Protein AF-A0A453E558-F1 (afdb_monomer)

Solvent-accessible surface area (backbone atoms only — not comparable to full-atom values): 13451 Å² total; per-residue (Å²): 135,86,85,82,85,86,81,88,76,91,82,91,77,80,89,76,8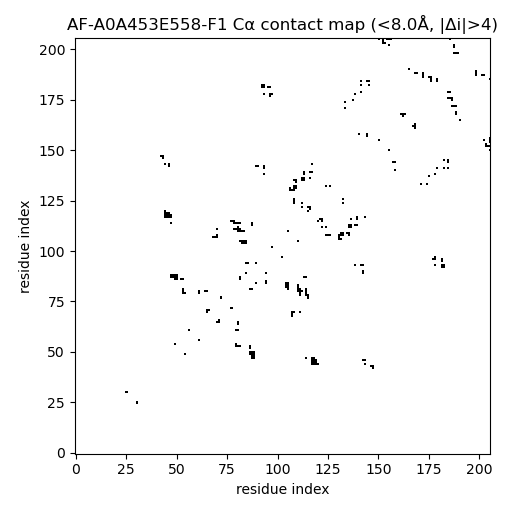7,77,74,85,70,87,88,63,79,76,53,67,68,61,52,51,51,54,58,69,54,62,86,59,86,86,74,93,50,67,68,53,52,84,35,71,80,59,67,68,53,49,72,67,58,49,51,51,49,27,59,77,53,74,52,84,87,87,84,77,94,72,58,74,60,40,76,44,70,79,51,52,53,66,57,67,54,52,52,50,38,47,54,76,70,64,63,87,62,61,41,60,58,29,18,46,34,37,44,37,46,24,48,51,49,92,79,87,87,87,75,66,89,88,50,50,64,68,57,27,53,47,54,44,48,54,55,52,55,73,72,45,82,81,82,56,93,84,52,78,79,91,72,86,87,89,61,99,45,66,68,57,36,50,53,51,45,51,51,47,54,62,56,23,58,71,64,79,61,78,86,82,69,90,68,83,97,58,78,59,67,65,53,54,50,50,58,64,69,94

Radius of gyration: 23.84 Å; Cα contacts (8 Å, |Δi|>4): 175; chains: 1; bounding box: 70×66×44 Å

Mean predicted aligned error: 10.2 Å

Sequence (206 aa):
PSSYRDRRSEGAFGGGTRAFAPSGKPDAAAAAAAAELDGLPRFEKNFYVEVPAVAGMTAEEVEAYRRRREITVEGNDVPKPVRDFRDVGFPEYVLQEITKAGFTEPTPIQSQGWPMALKGRDLIGIAETGSGKTLAYLLPAIVHVNAQPILAPGDGPIVLVLAPTRELAVQIQQETTKFGASSKIKSTCIYGGVPKGPQVRDLQKG

Nearest PDB structures (foldseek):
  6uv0-assembly1_A  TM=9.727E-01  e=1.048E-18  Homo sapiens
  6uv0-assembly2_B  TM=9.615E-01  e=3.036E-18  Homo sapiens
  8ark-assembly3_C  TM=9.457E-01  e=5.198E-16  Saccharomyces cerevisiae
  8dpe-assembly1_A  TM=9.731E-01  e=4.378E-14  Homo sapiens
  7evn-assembly1_E  TM=8.939E-01  e=3.071E-14  Homo sapiens

pLDDT: mean 84.51, std 20.18, range [28.59, 98.38]

Organism: Aegilops tauschii subsp. strangulata (NCBI:txid200361)

Structure (mmCIF, N/CA/C/O backbone):
data_AF-A0A453E558-F1
#
_entry.id   AF-A0A453E558-F1
#
loop_
_atom_site.group_PDB
_atom_site.id
_atom_site.type_symbol
_atom_site.label_atom_id
_atom_site.label_alt_id
_atom_site.label_comp_id
_atom_site.label_asym_id
_atom_site.label_entity_id
_atom_site.label_seq_id
_atom_site.pdbx_PDB_ins_code
_atom_site.Cartn_x
_atom_site.Cartn_y
_atom_site.Cartn_z
_atom_site.occupancy
_atom_site.B_iso_or_equiv
_atom_site.auth_seq_id
_atom_site.auth_comp_id
_atom_site.auth_asym_id
_atom_site.auth_atom_id
_atom_site.pdbx_PDB_model_num
ATOM 1 N N . PRO A 1 1 ? -40.248 47.285 12.859 1.00 37.16 1 PRO A N 1
ATOM 2 C CA . PRO A 1 1 ? -40.359 48.052 11.592 1.00 37.16 1 PRO A CA 1
ATOM 3 C C . PRO A 1 1 ? -39.928 47.155 10.414 1.00 37.16 1 PRO A C 1
ATOM 5 O O . PRO A 1 1 ? -38.742 46.988 10.178 1.00 37.16 1 PRO A O 1
ATOM 8 N N . SER A 1 2 ? -40.826 46.310 9.892 1.00 32.72 2 SER A N 1
ATOM 9 C CA . SER A 1 2 ? -41.771 46.638 8.801 1.00 32.72 2 SER A CA 1
ATOM 10 C C . SER A 1 2 ? -41.012 47.053 7.535 1.00 32.72 2 SER A C 1
ATOM 12 O O . SER A 1 2 ? -40.228 47.984 7.596 1.00 32.72 2 SER A O 1
ATOM 14 N N . SER A 1 3 ? -41.197 46.499 6.343 1.00 33.75 3 SER A N 1
ATOM 15 C CA . SER A 1 3 ? -42.088 45.466 5.805 1.00 33.75 3 SER A CA 1
ATOM 16 C C . SER A 1 3 ? -41.885 45.533 4.291 1.00 33.75 3 SER A C 1
ATOM 18 O O . SER A 1 3 ? -41.931 46.641 3.759 1.00 33.75 3 SER A O 1
ATOM 20 N N . TYR A 1 4 ? -41.806 44.412 3.579 1.00 32.81 4 TYR A N 1
ATOM 21 C CA . TYR A 1 4 ? -42.443 44.369 2.264 1.00 32.81 4 TYR A CA 1
ATOM 22 C C . TYR A 1 4 ? -42.968 42.964 1.975 1.00 32.81 4 TYR A C 1
ATOM 24 O O . TYR A 1 4 ? -42.228 41.995 1.836 1.00 32.81 4 TYR A O 1
ATOM 32 N N . ARG A 1 5 ? -44.298 42.917 1.995 1.00 34.78 5 ARG A N 1
ATOM 33 C CA . ARG A 1 5 ? -45.215 41.853 1.594 1.00 34.78 5 ARG A CA 1
ATOM 34 C C . ARG A 1 5 ? -44.961 41.451 0.129 1.00 34.78 5 ARG A C 1
ATOM 36 O O . ARG A 1 5 ? -44.643 42.301 -0.691 1.00 34.78 5 ARG A O 1
ATOM 43 N N . ASP A 1 6 ? -44.903 40.162 -0.185 1.00 36.06 6 ASP A N 1
ATOM 44 C CA . ASP A 1 6 ? -46.036 39.240 -0.395 1.00 36.06 6 ASP A CA 1
ATOM 45 C C . ASP A 1 6 ? -46.474 39.225 -1.869 1.00 36.06 6 ASP A C 1
ATOM 47 O O . ASP A 1 6 ? -46.982 40.206 -2.413 1.00 36.06 6 ASP A O 1
ATOM 51 N N . ARG A 1 7 ? -46.267 38.078 -2.517 1.00 31.72 7 ARG A N 1
ATOM 52 C CA . ARG A 1 7 ? -47.069 37.658 -3.664 1.00 31.72 7 ARG A CA 1
ATOM 53 C C . ARG A 1 7 ? -47.161 36.135 -3.650 1.00 31.72 7 ARG A C 1
ATOM 55 O O . ARG A 1 7 ? -46.341 35.433 -4.233 1.00 31.72 7 ARG A O 1
ATOM 62 N N . ARG A 1 8 ? -48.167 35.635 -2.932 1.00 30.30 8 ARG A N 1
ATOM 63 C CA . ARG A 1 8 ? -48.725 34.298 -3.141 1.00 30.30 8 ARG A CA 1
ATOM 64 C C . ARG A 1 8 ? -49.326 34.223 -4.546 1.00 30.30 8 ARG A C 1
ATOM 66 O O . ARG A 1 8 ? -50.113 35.088 -4.922 1.00 30.30 8 ARG A O 1
ATOM 73 N N . SER A 1 9 ? -49.027 33.150 -5.267 1.00 31.38 9 SER A N 1
ATOM 74 C CA . SER A 1 9 ? -49.972 32.546 -6.204 1.00 31.38 9 SER A CA 1
ATOM 75 C C . SER A 1 9 ? -50.104 31.078 -5.833 1.00 31.38 9 SER A C 1
ATOM 77 O O . SER A 1 9 ? -49.118 30.340 -5.817 1.00 31.38 9 SER A O 1
ATOM 79 N N . GLU A 1 10 ? -51.323 30.697 -5.480 1.00 32.19 10 GLU A N 1
ATOM 80 C CA . GLU A 1 10 ? -51.745 29.327 -5.244 1.00 32.19 10 GLU A CA 1
ATOM 81 C C . GLU A 1 10 ? -51.571 28.478 -6.509 1.00 32.19 10 GLU A C 1
ATOM 83 O O . GLU A 1 10 ? -51.830 28.926 -7.624 1.00 32.19 10 GLU A O 1
ATOM 88 N N . GLY A 1 11 ? -51.154 27.232 -6.310 1.00 29.23 11 GLY A N 1
ATOM 89 C CA . GLY A 1 11 ? -51.057 26.210 -7.341 1.00 29.23 11 GLY A CA 1
ATOM 90 C C . GLY A 1 11 ? -50.967 24.846 -6.673 1.00 29.23 11 GLY A C 1
ATOM 91 O O . GLY A 1 11 ? -49.883 24.302 -6.497 1.00 29.23 11 GLY A O 1
ATOM 92 N N . ALA A 1 12 ? -52.110 24.330 -6.230 1.00 33.28 12 ALA A N 1
ATOM 93 C CA . ALA A 1 12 ? -52.254 22.961 -5.761 1.00 33.28 12 ALA A CA 1
ATOM 94 C C . ALA A 1 12 ? -52.326 22.013 -6.964 1.00 33.28 12 ALA A C 1
ATOM 96 O O . ALA A 1 12 ? -53.268 22.137 -7.726 1.00 33.28 12 ALA A O 1
ATOM 97 N N . PHE A 1 13 ? -51.379 21.083 -7.111 1.00 29.66 13 PHE A N 1
ATOM 98 C CA . PHE A 1 13 ? -51.477 19.792 -7.824 1.00 29.66 13 PHE A CA 1
ATOM 99 C C . PHE A 1 13 ? -50.226 19.001 -7.391 1.00 29.66 13 PHE A C 1
ATOM 101 O O . PHE A 1 13 ? -49.117 19.506 -7.495 1.00 29.66 13 PHE A O 1
ATOM 108 N N . GLY A 1 14 ? -50.317 17.857 -6.719 1.00 28.59 14 GLY A N 1
ATOM 109 C CA . GLY A 1 14 ? -50.703 16.575 -7.303 1.00 28.59 14 GLY A CA 1
ATOM 110 C C . GLY A 1 14 ? -49.510 15.621 -7.131 1.00 28.59 14 GLY A C 1
ATOM 111 O O . GLY A 1 14 ? -48.388 15.967 -7.486 1.00 28.59 14 GLY A O 1
ATOM 112 N N . GLY A 1 15 ? -49.734 14.471 -6.492 1.00 33.75 15 GLY A N 1
ATOM 113 C CA . GLY A 1 15 ? -48.692 13.525 -6.091 1.00 33.75 15 GLY A CA 1
ATOM 114 C C . GLY A 1 15 ? -47.847 12.953 -7.235 1.00 33.75 15 GLY A C 1
ATOM 115 O O . GLY A 1 15 ? -48.263 12.896 -8.389 1.00 33.75 15 GLY A O 1
ATOM 116 N N . GLY A 1 16 ? -46.657 12.473 -6.873 1.00 28.86 16 GLY A N 1
ATOM 117 C CA . GLY A 1 16 ? -45.800 11.698 -7.761 1.00 28.86 16 GLY A CA 1
ATOM 118 C C . GLY A 1 16 ? -44.397 11.533 -7.194 1.00 28.86 16 GLY A C 1
ATOM 119 O O . GLY A 1 16 ? -43.503 12.318 -7.497 1.00 28.86 16 GLY A O 1
ATOM 120 N N . THR A 1 17 ? -44.188 10.490 -6.394 1.00 35.84 17 THR A N 1
ATOM 121 C CA . THR A 1 17 ? -42.863 9.923 -6.132 1.00 35.84 17 THR A CA 1
ATOM 122 C C . THR A 1 17 ? -42.254 9.486 -7.466 1.00 35.84 17 THR A C 1
ATOM 124 O O . THR A 1 17 ? -42.538 8.404 -7.975 1.00 35.84 17 THR A O 1
ATOM 127 N N . ARG A 1 18 ? -41.416 10.331 -8.077 1.00 31.44 18 ARG A N 1
ATOM 128 C CA . ARG A 1 18 ? -40.560 9.894 -9.185 1.00 31.44 18 ARG A CA 1
ATOM 129 C C . ARG A 1 18 ? -39.440 9.041 -8.606 1.00 31.44 18 ARG A C 1
ATOM 131 O O . ARG A 1 18 ? -38.411 9.551 -8.177 1.00 31.44 18 ARG A O 1
ATOM 138 N N . ALA A 1 19 ? -39.670 7.733 -8.605 1.00 36.97 19 ALA A N 1
ATOM 139 C CA . ALA A 1 19 ? -38.594 6.762 -8.606 1.00 36.97 19 ALA A CA 1
ATOM 140 C C . ALA A 1 19 ? -37.667 7.087 -9.788 1.00 36.97 19 ALA A C 1
ATOM 142 O O . ALA A 1 19 ? -38.098 7.090 -10.943 1.00 36.97 19 ALA A O 1
ATOM 143 N N . PHE A 1 20 ? -36.408 7.403 -9.494 1.00 33.34 20 PHE A N 1
ATOM 144 C CA . PHE A 1 20 ? -35.352 7.439 -10.496 1.00 33.34 20 PHE A CA 1
ATOM 145 C C . PHE A 1 20 ? -35.122 5.999 -10.968 1.00 33.34 20 PHE A C 1
ATOM 147 O O . PHE A 1 20 ? -34.400 5.232 -10.338 1.00 33.34 20 PHE A O 1
ATOM 154 N N . ALA A 1 21 ? -35.787 5.608 -12.053 1.00 37.97 21 ALA A N 1
ATOM 155 C CA . ALA A 1 21 ? -35.401 4.423 -12.801 1.00 37.97 21 ALA A CA 1
ATOM 156 C C . ALA A 1 21 ? -34.109 4.754 -13.570 1.00 37.97 21 ALA A C 1
ATOM 158 O O . ALA A 1 21 ? -34.053 5.808 -14.211 1.00 37.97 21 ALA A O 1
ATOM 159 N N . PRO A 1 22 ? -33.075 3.896 -13.551 1.00 42.41 22 PRO A N 1
ATOM 160 C CA . PRO A 1 22 ? -31.903 4.089 -14.387 1.00 42.41 22 PRO A CA 1
ATOM 161 C C . PRO A 1 22 ? -32.296 3.752 -15.830 1.00 42.41 22 PRO A C 1
ATOM 163 O O . PRO A 1 22 ? -32.194 2.617 -16.281 1.00 42.41 22 PRO A O 1
ATOM 166 N N . SER A 1 23 ? -32.806 4.738 -16.565 1.00 43.38 23 SER A N 1
ATOM 167 C CA . SER A 1 23 ? -33.044 4.630 -18.003 1.00 43.38 23 SER A CA 1
ATOM 168 C C . SER A 1 23 ? -31.770 5.015 -18.752 1.00 43.38 23 SER A C 1
ATOM 170 O O . SER A 1 23 ? -31.653 6.113 -19.294 1.00 43.38 23 SER A O 1
ATOM 172 N N . GLY A 1 24 ? -30.800 4.109 -18.758 1.00 49.81 24 GLY A N 1
ATOM 173 C CA . GLY A 1 24 ? -29.636 4.171 -19.632 1.00 49.81 24 GLY A CA 1
ATOM 174 C C . GLY A 1 24 ? -29.418 2.788 -20.217 1.00 49.81 24 GLY A C 1
ATOM 175 O O . GLY A 1 24 ? -29.196 1.838 -19.470 1.00 49.81 24 GLY A O 1
ATOM 176 N N . LYS A 1 25 ? -29.513 2.650 -21.545 1.00 51.75 25 LYS A N 1
ATOM 177 C CA . LYS A 1 25 ? -28.974 1.462 -22.220 1.00 51.75 25 LYS A CA 1
ATOM 178 C C . LYS A 1 25 ? -27.498 1.337 -21.809 1.00 51.75 25 LYS A C 1
ATOM 180 O O . LYS A 1 25 ? -26.855 2.384 -21.703 1.00 51.75 25 LYS A O 1
ATOM 185 N N . PRO A 1 26 ? -26.969 0.124 -21.564 1.00 54.09 26 PRO A N 1
ATOM 186 C CA . PRO A 1 26 ? -25.546 -0.030 -21.296 1.00 54.09 26 PRO A CA 1
ATOM 187 C C . PRO A 1 26 ? -24.777 0.659 -22.423 1.00 54.09 26 PRO A C 1
ATOM 189 O O . PRO A 1 26 ? -25.104 0.472 -23.598 1.00 54.09 26 PRO A O 1
ATOM 192 N N . ASP A 1 27 ? -23.834 1.520 -22.044 1.00 69.31 27 ASP A N 1
ATOM 193 C CA . ASP A 1 27 ? -22.943 2.194 -22.981 1.00 69.31 27 ASP A CA 1
ATOM 194 C C . ASP A 1 27 ? -22.366 1.132 -23.926 1.00 69.31 27 ASP A C 1
ATOM 196 O O . ASP A 1 27 ? -21.843 0.113 -23.471 1.00 69.31 27 ASP A O 1
ATOM 200 N N . ALA A 1 28 ? -22.520 1.323 -25.238 1.00 66.25 28 ALA A N 1
ATOM 201 C CA . ALA A 1 28 ? -22.089 0.347 -26.233 1.00 66.25 28 ALA A CA 1
ATOM 202 C C . ALA A 1 28 ? -20.589 0.030 -26.101 1.00 66.25 28 ALA A C 1
ATOM 204 O O . ALA A 1 28 ? -20.183 -1.096 -26.377 1.00 66.25 28 ALA A O 1
ATOM 205 N N . ALA A 1 29 ? -19.788 0.984 -25.609 1.00 61.69 29 ALA A N 1
ATOM 206 C CA . ALA A 1 29 ? -18.382 0.769 -25.287 1.00 61.69 29 ALA A CA 1
ATOM 207 C C . ALA A 1 29 ? -18.194 -0.150 -24.067 1.00 61.69 29 ALA A C 1
ATOM 209 O O . ALA A 1 29 ? -17.366 -1.056 -24.105 1.00 61.69 29 ALA A O 1
ATOM 210 N N . ALA A 1 30 ? -18.996 0.025 -23.012 1.00 61.56 30 ALA A N 1
ATOM 211 C CA . ALA A 1 30 ? -18.968 -0.847 -21.837 1.00 61.56 30 ALA A CA 1
ATOM 212 C C . ALA A 1 30 ? -19.475 -2.260 -22.161 1.00 61.56 30 ALA A C 1
ATOM 214 O O . ALA A 1 30 ? -18.935 -3.238 -21.654 1.00 61.56 30 ALA A O 1
ATOM 215 N N . ALA A 1 31 ? -20.479 -2.380 -23.034 1.00 62.44 31 ALA A N 1
ATOM 216 C CA . ALA A 1 31 ? -20.989 -3.665 -23.502 1.00 62.44 31 ALA A CA 1
ATOM 217 C C . ALA A 1 31 ? -19.978 -4.400 -24.402 1.00 62.44 31 ALA A C 1
ATOM 219 O O . ALA A 1 31 ? -19.807 -5.608 -24.261 1.00 62.44 31 ALA A O 1
ATOM 220 N N . ALA A 1 32 ? -19.280 -3.681 -25.287 1.00 64.75 32 ALA A N 1
ATOM 221 C CA . ALA A 1 32 ? -18.215 -4.244 -26.115 1.00 64.75 32 ALA A CA 1
ATOM 222 C C . ALA A 1 32 ? -17.007 -4.682 -25.272 1.00 64.75 32 ALA A C 1
ATOM 224 O O . ALA A 1 32 ? -16.521 -5.795 -25.447 1.00 64.75 32 ALA A O 1
ATOM 225 N N . ALA A 1 33 ? -16.588 -3.864 -24.300 1.00 63.75 33 ALA A N 1
ATOM 226 C CA . ALA A 1 33 ? -15.543 -4.237 -23.351 1.00 63.75 33 ALA A CA 1
ATOM 227 C C . ALA A 1 33 ? -15.958 -5.452 -22.507 1.00 63.75 33 ALA A C 1
ATOM 229 O O . ALA A 1 33 ? -15.177 -6.379 -22.337 1.00 63.75 33 ALA A O 1
ATOM 230 N N . ALA A 1 34 ? -17.203 -5.505 -22.024 1.00 62.88 34 ALA A N 1
ATOM 231 C CA . ALA A 1 34 ? -17.706 -6.652 -21.269 1.00 62.88 34 ALA A CA 1
ATOM 232 C C . ALA A 1 34 ? -17.715 -7.952 -22.094 1.00 62.88 34 ALA A C 1
ATOM 234 O O . ALA A 1 34 ? -17.452 -9.013 -21.537 1.00 62.88 34 ALA A O 1
ATOM 235 N N . ALA A 1 35 ? -17.976 -7.870 -23.402 1.00 65.00 35 ALA A N 1
ATOM 236 C CA . ALA A 1 35 ? -17.904 -9.014 -24.309 1.00 65.00 35 ALA A CA 1
ATOM 237 C C . ALA A 1 35 ? -16.457 -9.463 -24.588 1.00 65.00 35 ALA A C 1
ATOM 239 O O . ALA A 1 35 ? -16.212 -10.653 -24.746 1.00 65.00 35 ALA A O 1
ATOM 240 N N . GLU A 1 36 ? -15.496 -8.536 -24.616 1.00 67.31 36 GLU A N 1
ATOM 241 C CA . GLU A 1 36 ? -14.063 -8.834 -24.774 1.00 67.31 36 GLU A CA 1
ATOM 242 C C . GLU A 1 36 ? -13.446 -9.461 -23.509 1.00 67.31 36 GLU A C 1
ATOM 244 O O . GLU A 1 36 ? -12.481 -10.219 -23.584 1.00 67.31 36 GLU A O 1
ATOM 249 N N . LEU A 1 37 ? -14.031 -9.188 -22.339 1.00 67.69 37 LEU A N 1
ATOM 250 C CA . LEU A 1 37 ? -13.634 -9.795 -21.065 1.00 67.69 37 LEU A CA 1
ATOM 251 C C . LEU A 1 37 ? -14.185 -11.222 -20.880 1.00 67.69 37 LEU A C 1
ATOM 253 O O . LEU A 1 37 ? -13.753 -11.926 -19.959 1.00 67.69 37 LEU A O 1
ATOM 257 N N . ASP A 1 38 ? -15.128 -11.656 -21.723 1.00 70.25 38 ASP A N 1
ATOM 258 C CA . ASP A 1 38 ? -15.707 -12.996 -21.656 1.00 70.25 38 ASP A CA 1
ATOM 259 C C . ASP A 1 38 ? -14.698 -14.028 -22.189 1.00 70.25 38 ASP A C 1
ATOM 261 O O . ASP A 1 38 ? -14.245 -13.965 -23.331 1.00 70.25 38 ASP A O 1
ATOM 265 N N . GLY A 1 39 ? -14.289 -14.965 -21.330 1.00 73.31 39 GLY A N 1
ATOM 266 C CA . GLY A 1 39 ? -13.229 -15.940 -21.623 1.00 73.31 39 GLY A CA 1
ATOM 267 C C . GLY A 1 39 ? -11.851 -15.615 -21.036 1.00 73.31 39 GLY A C 1
ATOM 268 O O . GLY A 1 39 ? -10.942 -16.438 -21.155 1.00 73.31 39 GLY A O 1
ATOM 269 N N . LEU A 1 40 ? -11.683 -14.479 -20.348 1.00 80.88 40 LEU A N 1
ATOM 270 C CA . LEU A 1 40 ? -10.463 -14.223 -19.579 1.00 80.88 40 LEU A CA 1
ATOM 271 C C . LEU A 1 40 ? -10.398 -15.088 -18.306 1.00 80.88 40 LEU A C 1
ATOM 273 O O . LEU A 1 40 ? -11.435 -15.397 -17.706 1.00 80.88 40 LEU A O 1
ATOM 277 N N . PRO A 1 41 ? -9.186 -15.458 -17.846 1.00 80.62 41 PRO A N 1
ATOM 278 C CA . PRO A 1 41 ? -9.016 -16.166 -16.586 1.00 80.62 41 PRO A CA 1
ATOM 279 C C . PRO A 1 41 ? -9.646 -15.394 -15.426 1.00 80.62 41 PRO A C 1
ATOM 281 O O . PRO A 1 41 ? -9.391 -14.204 -15.226 1.00 80.62 41 PRO A O 1
ATOM 284 N N . ARG A 1 42 ? -10.466 -16.086 -14.633 1.00 83.69 42 ARG A N 1
ATOM 285 C CA . ARG A 1 42 ? -10.970 -15.530 -13.376 1.00 83.69 42 ARG A CA 1
ATOM 286 C C . ARG A 1 42 ? -9.837 -15.482 -12.364 1.00 83.69 42 ARG A C 1
ATOM 288 O O . ARG A 1 42 ? -9.043 -16.415 -12.280 1.00 83.69 42 ARG A O 1
ATOM 295 N N . PHE A 1 43 ? -9.821 -14.428 -11.565 1.00 86.31 43 PHE A N 1
ATOM 296 C CA . PHE A 1 43 ? -8.880 -14.276 -10.470 1.00 86.31 43 PHE A CA 1
ATOM 297 C C . PHE A 1 43 ? -9.589 -13.906 -9.175 1.00 86.31 43 PHE A C 1
ATOM 299 O O . PHE A 1 43 ? -10.637 -13.255 -9.193 1.00 86.31 43 PHE A O 1
ATOM 306 N N . GLU A 1 44 ? -9.002 -14.331 -8.057 1.00 88.38 44 GLU A N 1
ATOM 307 C CA . GLU A 1 44 ? -9.475 -13.962 -6.728 1.00 88.38 44 GLU A CA 1
ATOM 308 C C . GLU A 1 44 ? -9.227 -12.469 -6.491 1.00 88.38 44 GLU A C 1
ATOM 310 O O . GLU A 1 44 ? -8.178 -11.928 -6.856 1.00 88.38 44 GLU A O 1
ATOM 315 N N . LYS A 1 45 ? -10.214 -11.799 -5.898 1.00 89.62 45 LYS A N 1
ATOM 316 C CA . LYS A 1 45 ? -10.170 -10.357 -5.627 1.00 89.62 45 LYS A CA 1
ATOM 317 C C . LYS A 1 45 ? -10.402 -10.041 -4.158 1.00 89.62 45 LYS A C 1
ATOM 319 O O . LYS A 1 45 ? -9.908 -9.015 -3.699 1.00 89.62 45 LYS A O 1
ATOM 324 N N . ASN A 1 46 ? -11.146 -10.882 -3.440 1.00 92.44 46 ASN A N 1
ATOM 325 C CA . ASN A 1 46 ? -11.496 -10.635 -2.054 1.00 92.44 46 ASN A CA 1
ATOM 326 C C . ASN A 1 46 ? -10.606 -11.466 -1.130 1.00 92.44 46 ASN A C 1
ATOM 328 O O . ASN A 1 46 ? -10.858 -12.637 -0.863 1.00 92.44 46 ASN A O 1
ATOM 332 N N . PHE A 1 47 ? -9.579 -10.814 -0.604 1.00 90.38 47 PHE A N 1
ATOM 333 C CA . PHE A 1 47 ? -8.653 -11.377 0.376 1.00 90.38 47 PHE A CA 1
ATOM 334 C C . PHE A 1 47 ? -8.957 -10.904 1.795 1.00 90.38 47 PHE A C 1
ATOM 336 O O . PHE A 1 47 ? -8.249 -11.266 2.734 1.00 90.38 47 PHE A O 1
ATOM 343 N N . TYR A 1 48 ? -9.971 -10.054 1.963 1.00 93.25 48 TYR A N 1
ATOM 344 C CA . TYR A 1 48 ? -10.288 -9.480 3.255 1.00 93.25 48 TYR A CA 1
ATOM 345 C C . TYR A 1 48 ? -11.085 -10.462 4.106 1.00 93.25 48 TYR A C 1
ATOM 347 O O . TYR A 1 48 ? -12.204 -10.852 3.767 1.00 93.25 48 TYR A O 1
ATOM 355 N N . VAL A 1 49 ? -10.518 -10.797 5.261 1.00 91.44 49 VAL A N 1
ATOM 356 C CA . VAL A 1 49 ? -11.193 -11.550 6.314 1.00 91.44 49 VAL A CA 1
ATOM 357 C C . VAL A 1 49 ? -11.271 -10.649 7.536 1.00 91.44 49 VAL A C 1
ATOM 359 O O . VAL A 1 49 ? -10.252 -10.306 8.132 1.00 91.44 49 VAL A O 1
ATOM 362 N N . GLU A 1 50 ? -12.487 -10.243 7.897 1.00 92.25 50 GLU A N 1
ATOM 363 C CA . GLU A 1 50 ? -12.707 -9.408 9.075 1.00 92.25 50 GLU A CA 1
ATOM 364 C C . GLU A 1 50 ? -12.372 -10.207 10.343 1.00 92.25 50 GLU A C 1
ATOM 366 O O . GLU A 1 50 ? -12.943 -11.269 10.601 1.00 92.25 50 GLU A O 1
ATOM 371 N N . VAL A 1 51 ? -11.424 -9.707 11.138 1.00 93.69 51 VAL A N 1
ATOM 372 C CA . VAL A 1 51 ? -11.020 -10.367 12.384 1.00 93.69 51 VAL A CA 1
ATOM 373 C C . VAL A 1 51 ? -12.051 -10.125 13.497 1.00 93.69 51 VAL A C 1
ATOM 375 O O . VAL A 1 51 ? -12.727 -9.091 13.489 1.00 93.69 51 VAL A O 1
ATOM 378 N N . PRO A 1 52 ? -12.141 -10.998 14.522 1.00 93.56 52 PRO A N 1
ATOM 379 C CA . PRO A 1 52 ? -13.104 -10.840 15.616 1.00 93.56 52 PRO A CA 1
ATOM 380 C C . PRO A 1 52 ? -13.052 -9.478 16.324 1.00 93.56 52 PRO A C 1
ATOM 382 O O . PRO A 1 52 ? -14.094 -8.948 16.705 1.00 93.56 52 PRO A O 1
ATOM 385 N N . ALA A 1 53 ? -11.861 -8.884 16.459 1.00 92.50 53 ALA A N 1
ATOM 386 C CA . ALA A 1 53 ? -11.678 -7.568 17.075 1.00 92.50 53 ALA A CA 1
ATOM 387 C C . ALA A 1 53 ? -12.393 -6.441 16.307 1.00 92.50 53 ALA A C 1
ATOM 389 O O . ALA A 1 53 ? -12.932 -5.522 16.918 1.00 92.50 53 ALA A O 1
ATOM 390 N N . VAL A 1 54 ? -12.443 -6.535 14.976 1.00 94.75 54 VAL A N 1
ATOM 391 C CA . VAL A 1 54 ? -13.105 -5.563 14.094 1.00 94.75 54 VAL A CA 1
ATOM 392 C C . VAL A 1 54 ? -14.591 -5.906 13.958 1.00 94.75 54 VAL A C 1
ATOM 394 O O . VAL A 1 54 ? -15.456 -5.036 14.099 1.00 94.75 54 VAL A O 1
ATOM 397 N N . ALA A 1 55 ? -14.916 -7.190 13.792 1.00 94.38 55 ALA A N 1
ATOM 398 C CA . ALA A 1 55 ? -16.292 -7.678 13.728 1.00 94.38 55 ALA A CA 1
ATOM 399 C C . ALA A 1 55 ? -17.097 -7.314 14.991 1.00 94.38 55 ALA A C 1
ATOM 401 O O . ALA A 1 55 ? -18.262 -6.929 14.883 1.00 94.38 55 ALA A O 1
ATOM 402 N N . GLY A 1 56 ? -16.462 -7.338 16.167 1.00 94.81 56 GLY A N 1
ATOM 403 C CA . GLY A 1 56 ? -17.071 -6.973 17.449 1.00 94.81 56 GLY A CA 1
ATOM 404 C C . GLY A 1 56 ? -17.340 -5.478 17.652 1.00 94.81 56 GLY A C 1
ATOM 405 O O . GLY A 1 56 ? -1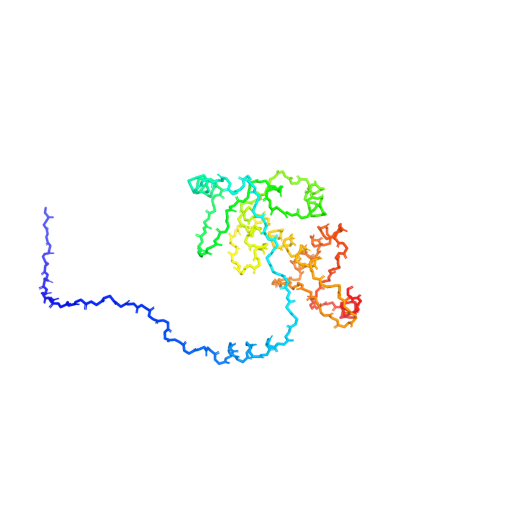8.094 -5.133 18.556 1.00 94.81 56 GLY A O 1
ATOM 406 N N . MET A 1 57 ? -16.775 -4.589 16.825 1.00 96.44 57 MET A N 1
ATOM 407 C CA . MET A 1 57 ? -17.009 -3.146 16.957 1.00 96.44 57 MET A CA 1
ATOM 408 C C . MET A 1 57 ? -18.459 -2.791 16.622 1.00 96.44 57 MET A C 1
ATOM 410 O O . MET A 1 57 ? -18.956 -3.097 15.532 1.00 96.44 57 MET A O 1
ATOM 414 N N . THR A 1 58 ? -19.119 -2.088 17.533 1.00 97.69 58 THR A N 1
ATOM 415 C CA . THR A 1 58 ? -20.446 -1.508 17.314 1.00 97.69 58 THR A CA 1
ATOM 416 C C . THR A 1 58 ? -20.390 -0.378 16.282 1.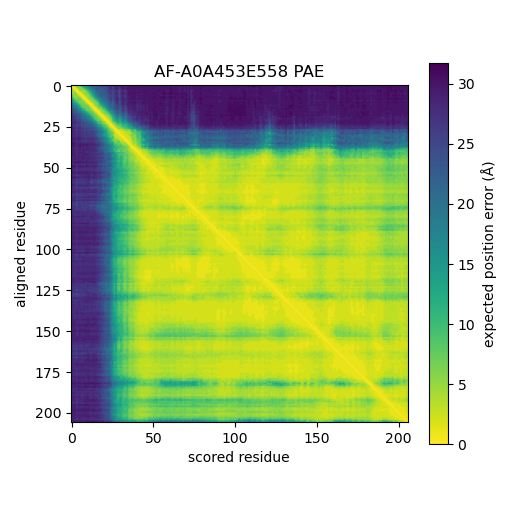00 97.69 58 THR A C 1
ATOM 418 O O . THR A 1 58 ? -19.338 0.216 16.028 1.00 97.69 58 THR A O 1
ATOM 421 N N . ALA A 1 59 ? -21.536 -0.044 15.684 1.00 96.06 59 ALA A N 1
ATOM 422 C CA . ALA A 1 59 ? -21.624 1.079 14.748 1.00 96.06 59 ALA A CA 1
ATOM 423 C C . ALA A 1 59 ? -21.197 2.407 15.404 1.00 96.06 59 ALA A C 1
ATOM 425 O O . ALA A 1 59 ? -20.505 3.212 14.787 1.00 96.06 59 ALA A O 1
ATOM 426 N N . GLU A 1 60 ? -21.543 2.604 16.676 1.00 97.69 60 GLU A N 1
ATOM 427 C CA . GLU A 1 60 ? -21.168 3.791 17.448 1.00 97.69 60 GLU A CA 1
ATOM 428 C C . GLU A 1 60 ? -19.650 3.892 17.642 1.00 97.69 60 GLU A C 1
ATOM 430 O O . GLU A 1 60 ? -19.074 4.959 17.442 1.00 97.69 60 GLU A O 1
ATOM 435 N N . GLU A 1 61 ? -18.976 2.782 17.956 1.00 97.75 61 GLU A N 1
ATOM 436 C CA . GLU A 1 61 ? -17.515 2.741 18.092 1.00 97.75 61 GLU A CA 1
ATOM 437 C C . GLU A 1 61 ? -16.786 2.958 16.763 1.00 97.75 61 GLU A C 1
ATOM 439 O O . GLU A 1 61 ? -15.712 3.569 16.740 1.00 97.75 61 GLU A O 1
ATOM 444 N N . VAL A 1 62 ? -17.345 2.452 15.658 1.00 98.00 62 VAL A N 1
ATOM 445 C CA . VAL A 1 62 ? -16.832 2.694 14.302 1.00 98.00 62 VAL A CA 1
ATOM 446 C C . VAL A 1 62 ? -16.912 4.183 13.975 1.00 98.00 62 VAL A C 1
ATOM 448 O O . VAL A 1 62 ? -15.905 4.782 13.596 1.00 98.00 62 VAL A O 1
ATOM 451 N N . GLU A 1 63 ? -18.077 4.799 14.171 1.00 98.00 63 GLU A N 1
ATOM 452 C CA . GLU A 1 63 ? -18.289 6.218 13.879 1.00 98.00 63 GLU A CA 1
ATOM 453 C C . GLU A 1 63 ? -17.509 7.135 14.829 1.00 98.00 63 GLU A C 1
ATOM 455 O O . GLU A 1 63 ? -16.987 8.172 14.415 1.00 98.00 63 GLU A O 1
ATOM 460 N N . ALA A 1 64 ? -17.357 6.752 16.097 1.00 98.19 64 ALA A N 1
ATOM 461 C CA . ALA A 1 64 ? -16.495 7.458 17.040 1.00 98.19 64 ALA A CA 1
ATOM 462 C C . ALA A 1 64 ? -15.023 7.408 16.603 1.00 98.19 64 ALA A C 1
ATOM 464 O O . ALA A 1 64 ? -14.336 8.432 16.642 1.00 98.19 64 ALA A O 1
ATOM 465 N N . TYR A 1 65 ? -14.542 6.248 16.142 1.00 97.94 65 TYR A N 1
ATOM 466 C CA . TYR A 1 65 ? -13.182 6.107 15.623 1.00 97.94 65 TYR A CA 1
ATOM 467 C C . TYR A 1 65 ? -12.969 6.936 14.353 1.00 97.94 65 TYR A C 1
ATOM 469 O O . TYR A 1 65 ? -12.002 7.696 14.284 1.00 97.94 65 TYR A O 1
ATOM 477 N N . ARG A 1 66 ? -13.888 6.844 13.381 1.00 98.31 66 ARG A N 1
ATOM 478 C CA . ARG A 1 66 ? -13.845 7.630 12.138 1.00 98.31 66 ARG A CA 1
ATOM 479 C C . ARG A 1 66 ? -13.784 9.122 12.430 1.00 98.31 66 ARG A C 1
ATOM 481 O O . ARG A 1 66 ? -12.877 9.794 11.957 1.00 98.31 66 ARG A O 1
ATOM 488 N N . ARG A 1 67 ? -14.660 9.616 13.308 1.00 98.25 67 ARG A N 1
ATOM 489 C CA . ARG A 1 67 ? -14.674 11.020 13.740 1.00 98.25 67 ARG A CA 1
ATOM 490 C C . ARG A 1 67 ? -13.366 11.442 14.402 1.00 98.25 67 ARG A C 1
ATOM 492 O O . ARG A 1 67 ? -12.835 12.492 14.069 1.00 98.25 67 ARG A O 1
ATOM 499 N N . ARG A 1 68 ? -12.830 10.624 15.315 1.00 98.19 68 ARG A N 1
ATOM 500 C CA . ARG A 1 68 ? -11.565 10.907 16.016 1.00 98.19 68 ARG A CA 1
ATOM 501 C C . ARG A 1 68 ? -10.364 10.958 15.066 1.00 98.19 68 ARG A C 1
ATOM 503 O O . ARG A 1 68 ? -9.414 11.678 15.347 1.00 98.19 68 ARG A O 1
ATOM 510 N N . ARG A 1 69 ? -10.375 10.160 13.997 1.00 97.50 69 ARG A N 1
ATOM 511 C CA . ARG A 1 69 ? -9.292 10.071 13.002 1.00 97.50 69 ARG A CA 1
ATOM 512 C C . ARG A 1 69 ? -9.568 10.893 11.741 1.00 97.50 69 ARG A C 1
ATOM 514 O O . ARG A 1 69 ? -8.837 10.730 10.772 1.00 97.50 69 ARG A O 1
ATOM 521 N N . GLU A 1 70 ? -10.605 11.733 11.756 1.00 97.88 70 GLU A N 1
ATOM 522 C CA . GLU A 1 70 ? -11.006 12.595 10.634 1.00 97.88 70 GLU A CA 1
ATOM 523 C C . GLU A 1 70 ? -11.275 11.821 9.329 1.00 97.88 70 GLU A C 1
ATOM 525 O O . GLU A 1 70 ? -10.989 12.274 8.225 1.00 97.88 70 GLU A O 1
ATOM 530 N N . ILE A 1 71 ? -11.844 10.622 9.458 1.00 98.38 71 ILE A N 1
ATOM 531 C CA . ILE A 1 71 ? -12.215 9.760 8.338 1.00 98.38 71 ILE A CA 1
ATOM 532 C C . ILE A 1 71 ? -13.676 10.020 7.981 1.00 98.38 71 ILE A C 1
ATOM 534 O O . ILE A 1 71 ? -14.569 9.860 8.815 1.00 98.38 71 ILE A O 1
ATOM 538 N N . THR A 1 72 ? -13.926 10.334 6.716 1.00 97.94 72 THR A N 1
ATOM 539 C CA . THR A 1 72 ? -15.260 10.336 6.113 1.00 97.94 72 THR A CA 1
ATOM 540 C C . THR A 1 72 ? -15.366 9.192 5.111 1.00 97.94 72 THR A C 1
ATOM 542 O O . THR A 1 72 ? -14.389 8.822 4.459 1.00 97.94 72 THR A O 1
ATOM 545 N N . VAL A 1 73 ? -16.550 8.588 5.016 1.00 97.50 73 VAL A N 1
ATOM 546 C CA . VAL A 1 73 ? -16.819 7.497 4.075 1.00 97.50 73 VAL A CA 1
ATOM 547 C C . VAL A 1 73 ? -18.084 7.792 3.288 1.00 97.50 73 VAL A C 1
ATOM 549 O O . VAL A 1 73 ? -19.084 8.238 3.845 1.00 97.50 73 VAL A O 1
ATOM 552 N N . GLU A 1 74 ? -18.035 7.516 1.993 1.00 96.69 74 GLU A N 1
ATOM 553 C CA . GLU A 1 74 ? -19.175 7.591 1.089 1.00 96.69 74 GLU A CA 1
ATOM 554 C C . GLU A 1 74 ? -19.201 6.318 0.240 1.00 96.69 74 GLU A C 1
ATOM 556 O O . GLU A 1 74 ? -18.160 5.835 -0.209 1.00 96.69 74 GLU A O 1
ATOM 561 N N . GLY A 1 75 ? -20.392 5.753 0.050 1.00 94.31 75 GLY A N 1
ATOM 562 C CA . GLY A 1 75 ? -20.600 4.521 -0.702 1.00 94.31 75 GLY A CA 1
ATOM 563 C C . GLY A 1 75 ? -21.250 3.414 0.122 1.00 94.31 75 GLY A C 1
ATOM 564 O O . GLY A 1 75 ? -21.552 3.561 1.304 1.00 94.31 75 GLY A O 1
ATOM 565 N N . ASN A 1 76 ? -21.484 2.284 -0.536 1.00 93.31 76 ASN A N 1
ATOM 566 C CA . ASN A 1 76 ? -22.146 1.121 0.053 1.00 93.31 76 ASN A CA 1
ATOM 567 C C . ASN A 1 76 ? -21.120 0.067 0.462 1.00 93.31 76 ASN A C 1
ATOM 569 O O . ASN A 1 76 ? -20.064 -0.004 -0.162 1.00 93.31 76 ASN A O 1
ATOM 573 N N . ASP A 1 77 ? -21.453 -0.784 1.438 1.00 92.31 77 ASP A N 1
ATOM 574 C CA . ASP A 1 77 ? -20.646 -1.948 1.855 1.00 92.31 77 ASP A CA 1
ATOM 575 C C . ASP A 1 77 ? -19.169 -1.600 2.175 1.00 92.31 77 ASP A C 1
ATOM 577 O O . ASP A 1 77 ? -18.219 -2.307 1.819 1.00 92.31 77 ASP A O 1
ATOM 581 N N . VAL A 1 78 ? -18.978 -0.455 2.838 1.00 95.69 78 VAL A N 1
ATOM 582 C CA . VAL A 1 78 ? -17.669 0.010 3.305 1.00 95.69 78 VAL A CA 1
ATOM 583 C C . VAL A 1 78 ? -17.293 -0.768 4.574 1.00 95.69 78 VAL A C 1
ATOM 585 O O . VAL A 1 78 ? -18.014 -0.663 5.570 1.00 95.69 78 VAL A O 1
ATOM 588 N N . PRO A 1 79 ? -16.185 -1.533 4.578 1.00 96.12 79 PRO A N 1
ATOM 589 C CA . PRO A 1 79 ? -15.744 -2.270 5.760 1.00 96.12 79 PRO A CA 1
ATOM 590 C C . PRO A 1 79 ? -15.390 -1.335 6.920 1.00 96.12 79 PRO A C 1
ATOM 592 O O . PRO A 1 79 ? -15.086 -0.149 6.731 1.00 96.12 79 PRO A O 1
ATOM 595 N N . LYS A 1 80 ? -15.417 -1.875 8.138 1.00 97.56 80 LYS A N 1
ATOM 596 C CA . LYS A 1 80 ? -15.022 -1.134 9.338 1.00 97.56 80 LYS A CA 1
ATOM 597 C C . LYS A 1 80 ? -13.530 -0.774 9.271 1.00 97.56 80 LYS A C 1
ATOM 599 O O . LYS A 1 80 ? -12.741 -1.536 8.709 1.00 97.56 80 LYS A O 1
ATOM 604 N N . PRO A 1 81 ? -13.126 0.381 9.823 1.00 97.56 81 PRO A N 1
ATOM 605 C CA . PRO A 1 81 ? -11.723 0.747 9.876 1.00 97.56 81 PRO A CA 1
ATOM 606 C C . PRO A 1 81 ? -10.975 -0.148 10.868 1.00 97.56 81 PRO A C 1
ATOM 608 O O . PRO A 1 81 ? -11.488 -0.474 11.939 1.00 97.56 81 PRO A O 1
ATOM 611 N N . VAL A 1 82 ? -9.738 -0.492 10.527 1.00 97.06 82 VAL A N 1
ATOM 612 C CA . VAL A 1 82 ? -8.835 -1.252 11.400 1.00 97.06 82 VAL A CA 1
ATOM 613 C C . VAL A 1 82 ? -8.015 -0.318 12.281 1.00 97.06 82 VAL A C 1
ATOM 615 O O . VAL A 1 82 ? -7.651 0.790 11.870 1.00 97.06 82 VAL A O 1
ATOM 618 N N . ARG A 1 83 ? -7.744 -0.755 13.513 1.00 94.69 83 ARG A N 1
ATOM 619 C CA . ARG A 1 83 ? -7.042 0.047 14.526 1.00 94.69 83 ARG A CA 1
ATOM 620 C C . ARG A 1 83 ? -5.573 -0.347 14.653 1.00 94.69 83 ARG A C 1
ATOM 622 O O . ARG A 1 83 ? -4.753 0.530 14.893 1.00 94.69 83 ARG A O 1
ATOM 629 N N . ASP A 1 84 ? -5.260 -1.623 14.445 1.00 94.56 84 ASP A N 1
ATOM 630 C CA . ASP A 1 84 ? -3.907 -2.179 14.481 1.00 94.56 84 ASP A CA 1
ATOM 631 C C . ASP A 1 84 ? -3.540 -2.860 13.148 1.00 94.56 84 ASP A C 1
ATOM 633 O O . ASP A 1 84 ? -4.415 -3.277 12.386 1.00 94.56 84 ASP A O 1
ATOM 637 N N . PHE A 1 85 ? -2.245 -3.012 12.853 1.00 94.12 85 PHE A N 1
ATOM 638 C CA . PHE A 1 85 ? -1.783 -3.734 11.659 1.00 94.12 85 PHE A CA 1
ATOM 639 C C . PHE A 1 85 ? -2.228 -5.200 11.645 1.00 94.12 85 PHE A C 1
ATOM 641 O O . PHE A 1 85 ? -2.496 -5.758 10.580 1.00 94.12 85 PHE A O 1
ATOM 648 N N . ARG A 1 86 ? -2.333 -5.826 12.820 1.00 91.12 86 ARG A N 1
ATOM 649 C CA . ARG A 1 86 ? -2.775 -7.219 12.965 1.00 91.12 86 ARG A CA 1
ATOM 650 C C . ARG A 1 86 ? -4.260 -7.394 12.667 1.00 91.12 86 ARG A C 1
ATOM 652 O O . ARG A 1 86 ? -4.666 -8.474 12.247 1.00 91.12 86 ARG A O 1
ATOM 659 N N . ASP A 1 87 ? -5.048 -6.331 12.811 1.00 91.94 87 ASP A N 1
ATOM 660 C CA . ASP A 1 87 ? -6.489 -6.355 12.551 1.00 91.94 87 ASP A CA 1
ATOM 661 C C . ASP A 1 87 ? -6.829 -6.349 11.052 1.00 91.94 87 ASP A C 1
ATOM 663 O O . ASP A 1 87 ? -7.973 -6.586 10.666 1.00 91.94 87 ASP A O 1
ATOM 667 N N . VAL A 1 88 ? -5.844 -6.067 10.193 1.00 91.75 88 VAL A N 1
ATOM 668 C CA . VAL A 1 88 ? -6.031 -5.970 8.738 1.00 91.75 88 VAL A CA 1
ATOM 669 C C . VAL A 1 88 ? -6.256 -7.340 8.094 1.00 91.75 88 VAL A C 1
ATOM 671 O O . VAL A 1 88 ? -6.910 -7.428 7.057 1.00 91.75 88 VAL A O 1
ATOM 674 N N . GLY A 1 89 ? -5.691 -8.401 8.681 1.00 89.31 89 GLY A N 1
ATOM 675 C CA . GLY A 1 89 ? -5.629 -9.724 8.053 1.00 89.31 89 GLY A CA 1
ATOM 676 C C . GLY A 1 89 ? -4.530 -9.847 6.990 1.00 89.31 89 GLY A C 1
ATOM 677 O O . GLY A 1 89 ? -4.629 -10.681 6.093 1.00 89.31 89 GLY A O 1
ATOM 678 N N . PHE A 1 90 ? -3.480 -9.018 7.056 1.00 92.69 90 PHE A N 1
ATOM 679 C CA . PHE A 1 90 ? -2.336 -9.156 6.156 1.00 92.69 90 PHE A CA 1
ATOM 680 C C . PHE A 1 90 ? -1.552 -10.456 6.418 1.00 92.69 90 PHE A C 1
ATOM 682 O O . PHE A 1 90 ? -1.379 -10.845 7.574 1.00 92.69 90 PHE A O 1
ATOM 689 N N . PRO A 1 91 ? -1.004 -11.097 5.369 1.00 91.75 91 PRO A N 1
ATOM 690 C CA . PRO A 1 91 ? -0.069 -12.203 5.527 1.00 91.75 91 PRO A CA 1
ATOM 691 C C . PRO A 1 91 ? 1.196 -11.803 6.297 1.00 91.75 91 PRO A C 1
ATOM 693 O O . PRO A 1 91 ? 1.652 -10.659 6.226 1.00 91.75 91 PRO A O 1
ATOM 696 N N . GLU A 1 92 ? 1.824 -12.778 6.954 1.00 91.62 92 GLU A N 1
ATOM 697 C CA . GLU A 1 92 ? 2.989 -12.560 7.821 1.00 91.62 92 GLU A CA 1
ATOM 698 C C . GLU A 1 92 ? 4.151 -11.848 7.109 1.00 91.62 92 GLU A C 1
ATOM 700 O O . GLU A 1 92 ? 4.777 -10.957 7.673 1.00 91.62 92 GLU A O 1
ATOM 705 N N . TYR A 1 93 ? 4.403 -12.162 5.835 1.00 91.31 93 TYR A N 1
ATOM 706 C CA . TYR A 1 93 ? 5.465 -11.511 5.064 1.00 91.31 93 TYR A CA 1
ATOM 707 C C . TYR A 1 93 ? 5.238 -9.998 4.879 1.00 91.31 93 TYR A C 1
ATOM 709 O O . TYR A 1 93 ? 6.209 -9.255 4.764 1.00 91.31 93 TYR A O 1
ATOM 717 N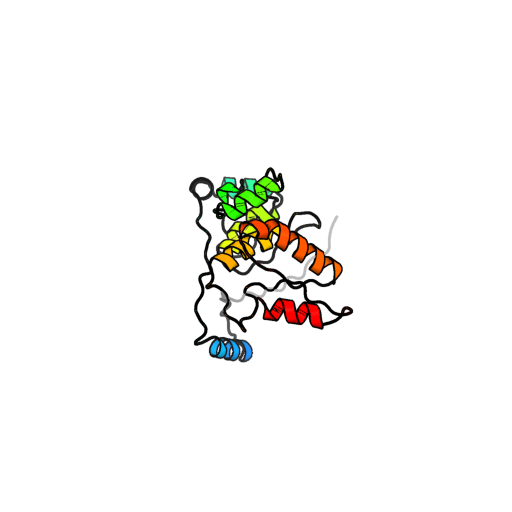 N . VAL A 1 94 ? 3.985 -9.521 4.875 1.00 93.31 94 VAL A N 1
ATOM 718 C CA . VAL A 1 94 ? 3.662 -8.083 4.842 1.00 93.31 94 VAL A CA 1
ATOM 719 C C . VAL A 1 94 ? 3.835 -7.473 6.230 1.00 93.31 94 VAL A C 1
ATOM 721 O O . VAL A 1 94 ? 4.460 -6.421 6.364 1.00 93.31 94 VAL A O 1
ATOM 724 N N . LEU A 1 95 ? 3.327 -8.140 7.271 1.00 92.88 95 LEU A N 1
ATOM 725 C CA . LEU A 1 95 ? 3.445 -7.677 8.658 1.00 92.88 95 LEU A CA 1
ATOM 726 C C . LEU A 1 95 ? 4.910 -7.540 9.096 1.00 92.88 95 LEU A C 1
ATOM 728 O O . LEU A 1 95 ? 5.259 -6.596 9.810 1.00 92.88 95 LEU A O 1
ATOM 732 N N . GLN A 1 96 ? 5.786 -8.425 8.617 1.00 92.06 96 GLN A N 1
ATOM 733 C CA . GLN A 1 96 ? 7.227 -8.332 8.836 1.00 92.06 96 GLN A CA 1
ATOM 734 C C . GLN A 1 96 ? 7.821 -7.052 8.245 1.00 92.06 96 GLN A C 1
ATOM 736 O O . GLN A 1 96 ? 8.622 -6.403 8.912 1.00 92.06 96 GLN A O 1
ATOM 741 N N . GLU A 1 97 ? 7.426 -6.651 7.035 1.00 92.62 97 GLU A N 1
ATOM 742 C CA . GLU A 1 97 ? 7.930 -5.419 6.413 1.00 92.62 97 GLU A CA 1
ATOM 743 C C . GLU A 1 97 ? 7.397 -4.153 7.091 1.00 92.62 97 GLU A C 1
ATOM 745 O O . GLU A 1 97 ? 8.156 -3.208 7.306 1.00 92.62 97 GLU A O 1
ATOM 750 N N . ILE A 1 98 ? 6.129 -4.151 7.518 1.00 92.94 98 ILE A N 1
ATOM 751 C CA . ILE A 1 98 ? 5.566 -3.075 8.353 1.00 92.94 98 ILE A CA 1
ATOM 752 C C . ILE A 1 98 ? 6.371 -2.938 9.655 1.00 92.94 98 ILE A C 1
ATOM 754 O O . ILE A 1 98 ? 6.770 -1.835 10.033 1.00 92.94 98 ILE A O 1
ATOM 758 N N . THR A 1 99 ? 6.655 -4.066 10.310 1.00 91.62 99 THR A N 1
ATOM 759 C CA . THR A 1 99 ? 7.415 -4.107 11.567 1.00 91.62 99 THR A CA 1
ATOM 760 C C . THR A 1 99 ? 8.853 -3.621 11.370 1.00 91.62 99 THR A C 1
ATOM 762 O O . THR A 1 99 ? 9.329 -2.784 12.132 1.00 91.62 99 THR A O 1
ATOM 765 N N . LYS A 1 100 ? 9.541 -4.083 10.316 1.00 92.25 100 LYS A N 1
ATOM 766 C CA . LYS A 1 100 ? 10.900 -3.635 9.955 1.00 92.25 100 LYS A CA 1
ATOM 767 C C . LYS A 1 100 ? 10.956 -2.140 9.643 1.00 92.25 100 LYS A C 1
ATOM 769 O O . LYS A 1 100 ? 11.966 -1.500 9.920 1.00 92.25 100 LYS A O 1
ATOM 774 N N . ALA A 1 101 ? 9.889 -1.584 9.072 1.00 91.62 101 ALA A N 1
ATOM 775 C CA . ALA A 1 101 ? 9.779 -0.153 8.812 1.00 91.62 101 ALA A CA 1
ATOM 776 C C . ALA A 1 101 ? 9.577 0.685 10.089 1.00 91.62 101 ALA A C 1
ATOM 778 O O . ALA A 1 101 ? 9.727 1.904 10.026 1.00 91.62 101 ALA A O 1
ATOM 779 N N . GLY A 1 102 ? 9.279 0.053 11.231 1.00 92.69 102 GLY A N 1
ATOM 780 C CA . GLY A 1 102 ? 9.144 0.718 12.527 1.00 92.69 102 GLY A CA 1
ATOM 781 C C . GLY A 1 102 ? 7.830 1.477 12.709 1.00 92.69 102 GLY A C 1
ATOM 782 O O . GLY A 1 102 ? 7.769 2.389 13.531 1.00 92.69 102 GLY A O 1
ATOM 783 N N . PHE A 1 103 ? 6.784 1.143 11.946 1.00 92.94 103 PHE A N 1
ATOM 784 C CA . PHE A 1 103 ? 5.480 1.779 12.122 1.00 92.94 103 PHE A CA 1
ATOM 785 C C . PHE A 1 103 ? 4.776 1.264 13.378 1.00 92.94 103 PHE A C 1
ATOM 787 O O . PHE A 1 103 ? 4.795 0.071 13.671 1.00 92.94 103 PHE A O 1
ATOM 794 N N . THR A 1 104 ? 4.136 2.173 14.112 1.00 90.62 104 THR A N 1
ATOM 795 C CA . THR A 1 104 ? 3.480 1.875 15.394 1.00 90.62 104 THR A CA 1
ATOM 796 C C . THR A 1 104 ? 1.976 1.676 15.264 1.00 90.62 104 THR A C 1
ATOM 798 O O . THR A 1 104 ? 1.415 0.846 15.966 1.00 90.62 104 THR A O 1
ATOM 801 N N . GLU A 1 105 ? 1.326 2.412 14.363 1.00 94.19 105 GLU A N 1
ATOM 802 C CA . GLU A 1 105 ? -0.101 2.282 14.065 1.00 94.19 105 GLU A CA 1
ATOM 803 C C . GLU A 1 105 ? -0.399 2.656 12.600 1.00 94.19 105 GLU A C 1
ATOM 805 O O . GLU A 1 105 ? 0.354 3.437 12.003 1.00 94.19 105 GLU A O 1
ATOM 810 N N . PRO A 1 106 ? -1.486 2.134 12.004 1.00 96.75 106 PRO A N 1
ATOM 811 C CA . PRO A 1 106 ? -1.934 2.552 10.680 1.00 96.75 106 PRO A CA 1
ATOM 812 C C . PRO A 1 106 ? -2.338 4.033 10.647 1.00 96.75 106 PRO A C 1
ATOM 814 O O . PRO A 1 106 ? -2.992 4.551 11.561 1.00 96.75 106 PRO A O 1
ATOM 817 N N . THR A 1 107 ? -2.016 4.727 9.554 1.00 97.50 107 THR A N 1
ATOM 818 C CA . THR A 1 107 ? -2.526 6.090 9.325 1.00 97.50 107 THR A CA 1
ATOM 819 C C . THR A 1 107 ? -4.034 6.067 9.025 1.00 97.50 107 THR A C 1
ATOM 821 O O . THR A 1 107 ? -4.551 5.033 8.603 1.00 97.50 107 THR A O 1
ATOM 824 N N . PRO A 1 108 ? -4.778 7.184 9.170 1.00 98.12 108 PRO A N 1
ATOM 825 C CA . PRO A 1 108 ? -6.226 7.196 8.923 1.00 98.12 108 PRO A CA 1
ATOM 826 C C . PRO A 1 108 ? -6.642 6.642 7.549 1.00 98.12 108 PRO A C 1
ATOM 828 O O . PRO A 1 108 ? -7.579 5.848 7.450 1.00 98.12 108 PRO A O 1
ATOM 831 N N . ILE A 1 109 ? -5.902 6.998 6.489 1.00 98.19 109 ILE A N 1
ATOM 832 C CA . ILE A 1 109 ? -6.176 6.507 5.132 1.00 98.19 109 ILE A CA 1
ATOM 833 C C . ILE A 1 109 ? -5.871 5.011 4.979 1.00 98.19 109 ILE A C 1
ATOM 835 O O . ILE A 1 109 ? -6.539 4.329 4.210 1.00 98.19 109 ILE A O 1
ATOM 839 N N . GLN A 1 110 ? -4.904 4.479 5.730 1.00 98.00 110 GLN A N 1
ATOM 840 C CA . GLN A 1 110 ? -4.581 3.050 5.754 1.00 98.00 110 GLN A CA 1
ATOM 841 C C . GLN A 1 110 ? -5.628 2.261 6.550 1.00 98.00 110 GLN A C 1
ATOM 843 O O . GLN A 1 110 ? -6.134 1.256 6.055 1.00 98.00 110 GLN A O 1
ATOM 848 N N . SER A 1 111 ? -6.024 2.763 7.726 1.00 97.81 111 SER A N 1
ATOM 849 C CA . SER A 1 111 ? -7.058 2.173 8.587 1.00 97.81 111 SER A CA 1
ATOM 850 C C . SER A 1 111 ? -8.367 1.914 7.849 1.00 97.81 111 SER A C 1
ATOM 852 O O . SER A 1 111 ? -8.990 0.876 8.042 1.00 97.81 111 SER A O 1
ATOM 854 N N . GLN A 1 112 ? -8.812 2.848 7.007 1.00 97.94 112 GLN A N 1
ATOM 855 C CA . GLN A 1 112 ? -10.040 2.665 6.231 1.00 97.94 112 GLN A CA 1
ATOM 856 C C . GLN A 1 112 ? -9.781 2.059 4.843 1.00 97.94 112 GLN A C 1
ATOM 858 O O . GLN A 1 112 ? -10.621 1.313 4.334 1.00 97.94 112 GLN A O 1
ATOM 863 N N . GLY A 1 113 ? -8.635 2.374 4.233 1.00 97.50 113 GLY A N 1
ATOM 864 C CA . GLY A 1 113 ? -8.301 1.986 2.866 1.00 97.50 113 GLY A CA 1
ATOM 865 C C . GLY A 1 113 ? -7.913 0.519 2.714 1.00 97.50 113 GLY A C 1
ATOM 866 O O . GLY A 1 113 ? -8.354 -0.111 1.758 1.00 97.50 113 GLY A O 1
ATOM 867 N N . TRP A 1 114 ? -7.148 -0.059 3.647 1.00 97.69 114 TRP A N 1
ATOM 868 C CA . TRP A 1 114 ? -6.690 -1.447 3.514 1.00 97.69 114 TRP A CA 1
ATOM 869 C C . TRP A 1 114 ? -7.821 -2.475 3.513 1.00 97.69 114 TRP A C 1
ATOM 871 O O . TRP A 1 114 ? -7.837 -3.287 2.589 1.00 97.69 114 TRP A O 1
ATOM 881 N N . PRO A 1 115 ? -8.798 -2.439 4.444 1.00 96.94 115 PRO A N 1
ATOM 882 C CA . PRO A 1 115 ? -9.935 -3.355 4.386 1.00 96.94 115 PRO A CA 1
ATOM 883 C C . PRO A 1 115 ? -10.700 -3.247 3.064 1.00 96.94 115 PRO A C 1
ATOM 885 O O . PRO A 1 115 ? -11.100 -4.251 2.483 1.00 96.94 115 PRO A O 1
ATOM 888 N N . MET A 1 116 ? -10.868 -2.024 2.550 1.00 96.38 116 MET A N 1
ATOM 889 C CA . MET A 1 116 ? -11.574 -1.783 1.293 1.00 96.38 116 MET A CA 1
ATOM 890 C C . MET A 1 116 ? -10.801 -2.326 0.082 1.00 96.38 116 MET A C 1
ATOM 892 O O . MET A 1 116 ? -11.377 -3.012 -0.761 1.00 96.38 116 MET A O 1
ATOM 896 N N . ALA A 1 117 ? -9.493 -2.072 0.026 1.00 96.62 117 ALA A N 1
ATOM 897 C CA . ALA A 1 117 ? -8.618 -2.557 -1.036 1.00 96.62 117 ALA A CA 1
ATOM 898 C C . ALA A 1 117 ? -8.508 -4.090 -1.036 1.00 96.62 117 ALA A C 1
ATOM 900 O O . ALA A 1 117 ? -8.569 -4.712 -2.093 1.00 96.62 117 ALA A O 1
ATOM 901 N N . LEU A 1 118 ? -8.405 -4.713 0.143 1.00 96.38 118 LEU A N 1
ATOM 902 C CA . LEU A 1 118 ? -8.354 -6.171 0.286 1.00 96.38 118 LEU A CA 1
ATOM 903 C C . LEU A 1 118 ? -9.683 -6.852 -0.061 1.00 96.38 118 LEU A C 1
ATOM 905 O O . LEU A 1 118 ? -9.660 -7.997 -0.502 1.00 96.38 118 LEU A O 1
ATOM 909 N N . LYS A 1 119 ? -10.828 -6.164 0.075 1.00 94.81 119 LYS A N 1
ATOM 910 C CA . LYS A 1 119 ? -12.122 -6.652 -0.445 1.00 94.81 119 LYS A CA 1
ATOM 911 C C . LYS A 1 119 ? -12.173 -6.692 -1.979 1.00 94.81 119 LYS A C 1
ATOM 913 O O . LYS A 1 119 ? -13.147 -7.200 -2.531 1.00 94.81 119 LYS A O 1
ATOM 918 N N . GLY A 1 120 ? -11.167 -6.145 -2.668 1.00 93.38 120 GLY A N 1
ATOM 919 C CA . GLY A 1 120 ? -11.086 -6.144 -4.128 1.00 93.38 120 GLY A CA 1
ATOM 920 C C . GLY A 1 120 ? -12.060 -5.181 -4.796 1.00 93.38 120 GLY A C 1
ATOM 921 O O . GLY A 1 120 ? -12.458 -5.404 -5.940 1.00 93.38 120 GLY A O 1
ATOM 922 N N . ARG A 1 121 ? -12.488 -4.143 -4.068 1.00 93.44 121 ARG A N 1
ATOM 923 C CA . ARG A 1 121 ? -13.428 -3.138 -4.559 1.00 93.44 121 ARG A CA 1
ATOM 924 C C . ARG A 1 121 ? -12.714 -1.859 -4.963 1.00 93.44 121 ARG A C 1
ATOM 926 O O . ARG A 1 121 ? -11.764 -1.431 -4.309 1.00 93.44 121 ARG A O 1
ATOM 933 N N . ASP A 1 122 ? -13.257 -1.216 -5.987 1.00 94.94 122 ASP A N 1
ATOM 934 C CA . ASP A 1 122 ? -12.806 0.099 -6.421 1.00 94.94 122 ASP A CA 1
ATOM 935 C C . ASP A 1 122 ? -13.027 1.125 -5.305 1.00 94.94 122 ASP A C 1
ATOM 937 O O . ASP A 1 122 ? -14.063 1.135 -4.630 1.00 94.94 122 ASP A O 1
ATOM 941 N N . LEU A 1 123 ? -12.032 1.985 -5.101 1.00 95.38 123 LEU A N 1
ATOM 942 C CA . LEU A 1 123 ? -12.029 2.979 -4.036 1.00 95.38 123 LEU A CA 1
ATOM 943 C C . LEU A 1 123 ? -11.358 4.270 -4.500 1.00 95.38 123 LEU A C 1
ATOM 945 O O . LEU A 1 123 ? -10.396 4.250 -5.266 1.00 95.38 123 LEU A O 1
ATOM 949 N N . ILE A 1 124 ? -11.839 5.394 -3.973 1.00 97.56 124 ILE A N 1
ATOM 950 C CA . ILE A 1 124 ? -11.194 6.701 -4.104 1.00 97.56 124 ILE A CA 1
ATOM 951 C C . ILE A 1 124 ? -10.729 7.112 -2.708 1.00 97.56 124 ILE A C 1
ATOM 953 O O . ILE A 1 124 ? -11.540 7.308 -1.808 1.00 97.56 124 ILE A O 1
ATOM 957 N N . GLY A 1 125 ? -9.412 7.208 -2.521 1.00 96.94 125 GLY A N 1
ATOM 958 C CA . GLY A 1 125 ? -8.799 7.589 -1.250 1.00 96.94 125 GLY A CA 1
ATOM 959 C C . GLY A 1 125 ? -8.250 9.011 -1.295 1.00 96.94 125 GLY A C 1
ATOM 960 O O . GLY A 1 125 ? -7.268 9.269 -1.991 1.00 96.94 125 GLY A O 1
ATOM 961 N N . ILE A 1 126 ? -8.848 9.923 -0.528 1.00 97.50 126 ILE A N 1
ATOM 962 C CA . ILE A 1 126 ? -8.410 11.321 -0.425 1.00 97.50 126 ILE A CA 1
ATOM 963 C C . ILE A 1 126 ? -7.798 11.537 0.956 1.00 97.50 126 ILE A C 1
ATOM 965 O O . ILE A 1 126 ? -8.435 11.296 1.974 1.00 97.50 126 ILE A O 1
ATOM 969 N N . ALA A 1 127 ? -6.546 11.983 0.982 1.00 96.88 127 ALA A N 1
ATOM 970 C CA . ALA A 1 127 ? -5.835 12.358 2.198 1.00 96.88 127 ALA A CA 1
ATOM 971 C C . ALA A 1 127 ? -4.691 13.317 1.846 1.00 96.88 127 ALA A C 1
ATOM 973 O O . ALA A 1 127 ? -4.237 13.355 0.695 1.00 96.88 127 ALA A O 1
ATOM 974 N N . GLU A 1 128 ? -4.176 14.055 2.824 1.00 94.94 128 GLU A N 1
ATOM 975 C CA . GLU A 1 128 ? -3.080 15.011 2.634 1.00 94.94 128 GLU A CA 1
ATOM 976 C C . GLU A 1 128 ? -1.754 14.350 2.208 1.00 94.94 128 GLU A C 1
ATOM 978 O O . GLU A 1 128 ? -1.577 13.126 2.269 1.00 94.94 128 GLU A O 1
ATOM 983 N N . THR A 1 129 ? -0.803 15.135 1.708 1.00 91.56 129 THR A N 1
ATOM 984 C CA . THR A 1 129 ? 0.552 14.645 1.399 1.00 91.56 129 THR A CA 1
ATOM 985 C C . THR A 1 129 ? 1.239 14.166 2.679 1.00 91.56 129 THR A C 1
ATOM 987 O O . THR A 1 129 ? 1.074 14.764 3.729 1.00 91.56 129 THR A O 1
ATOM 990 N N . GLY A 1 130 ? 1.987 13.061 2.611 1.00 90.62 130 GLY A N 1
ATOM 991 C CA . GLY A 1 130 ? 2.640 12.482 3.794 1.00 90.62 130 GLY A CA 1
ATOM 992 C C . GLY A 1 130 ? 1.747 11.584 4.663 1.00 90.62 130 GLY A C 1
ATOM 993 O O . GLY A 1 130 ? 2.265 10.875 5.513 1.00 90.62 130 GLY A O 1
ATOM 994 N N . SER A 1 131 ? 0.441 11.489 4.391 1.00 92.69 131 SER A N 1
ATOM 995 C CA . SER A 1 131 ? -0.504 10.627 5.139 1.00 92.69 131 SER A CA 1
ATOM 996 C C . SER A 1 131 ? -0.343 9.110 4.922 1.00 92.69 131 SER A C 1
ATOM 998 O O . SER A 1 131 ? -1.162 8.323 5.391 1.00 92.69 131 SER A O 1
ATOM 1000 N N . GLY A 1 132 ? 0.680 8.661 4.188 1.00 94.94 132 GLY A N 1
ATOM 1001 C CA . GLY A 1 132 ? 0.931 7.233 3.960 1.00 94.94 132 GLY A CA 1
ATOM 1002 C C . GLY A 1 132 ? 0.080 6.576 2.863 1.00 94.94 132 GLY A C 1
ATOM 1003 O O . GLY A 1 132 ? -0.013 5.348 2.831 1.00 94.94 132 GLY A O 1
ATOM 1004 N N . LYS A 1 133 ? -0.504 7.362 1.940 1.00 97.19 133 LYS A N 1
ATOM 1005 C CA . LYS A 1 133 ? -1.290 6.862 0.787 1.00 97.19 133 LYS A CA 1
ATOM 1006 C C . LYS A 1 133 ? -0.560 5.811 -0.052 1.00 97.19 133 LYS A C 1
ATOM 1008 O O . LYS A 1 133 ? -1.194 4.878 -0.524 1.00 97.19 133 LYS A O 1
ATOM 1013 N N . THR A 1 134 ? 0.757 5.938 -0.219 1.00 96.50 134 THR A N 1
ATOM 1014 C CA . THR A 1 134 ? 1.567 4.983 -0.993 1.00 96.50 134 THR A CA 1
ATOM 1015 C C . THR A 1 134 ? 1.409 3.557 -0.466 1.00 96.50 134 THR A C 1
ATOM 1017 O O . THR A 1 134 ? 1.047 2.653 -1.210 1.00 96.50 134 THR A O 1
ATOM 1020 N N . LEU A 1 135 ? 1.560 3.357 0.844 1.00 96.62 135 LEU A N 1
ATOM 1021 C CA . LEU A 1 135 ? 1.379 2.037 1.457 1.00 96.62 135 LEU A CA 1
ATOM 1022 C C . LEU A 1 135 ? -0.093 1.624 1.563 1.00 96.62 135 LEU A C 1
ATOM 1024 O O . LEU A 1 135 ? -0.382 0.430 1.636 1.00 96.62 135 LEU A O 1
ATOM 1028 N N . ALA A 1 136 ? -1.023 2.584 1.517 1.00 97.25 136 ALA A N 1
ATOM 1029 C CA . ALA A 1 136 ? -2.456 2.300 1.487 1.00 97.25 136 ALA A CA 1
ATOM 1030 C C . ALA A 1 136 ? -2.858 1.467 0.255 1.00 97.25 136 ALA A C 1
ATOM 1032 O O . ALA A 1 136 ? -3.713 0.597 0.383 1.00 97.25 136 ALA A O 1
ATOM 1033 N N . TYR A 1 137 ? -2.212 1.670 -0.902 1.00 97.19 137 TYR A N 1
ATOM 1034 C CA . TYR A 1 137 ? -2.444 0.840 -2.093 1.00 97.19 137 TYR A CA 1
ATOM 1035 C C . TYR A 1 137 ? -1.358 -0.219 -2.340 1.00 97.19 137 TYR A C 1
ATOM 1037 O O . TYR A 1 137 ? -1.680 -1.284 -2.860 1.00 97.19 137 TYR A O 1
ATOM 1045 N N . LEU A 1 138 ? -0.093 0.014 -1.954 1.00 96.81 138 LEU A N 1
ATOM 1046 C CA . LEU A 1 138 ? 0.986 -0.948 -2.228 1.00 96.81 138 LEU A CA 1
ATOM 1047 C C . LEU A 1 138 ? 0.864 -2.245 -1.424 1.00 96.81 138 LEU A C 1
ATOM 1049 O O . LEU A 1 138 ? 1.099 -3.314 -1.981 1.00 96.81 138 LEU A O 1
ATOM 1053 N N . LEU A 1 139 ? 0.503 -2.192 -0.138 1.00 96.06 139 LEU A N 1
ATOM 1054 C CA . LEU A 1 139 ? 0.436 -3.417 0.670 1.00 96.06 139 LEU A CA 1
ATOM 1055 C C . LEU A 1 139 ? -0.697 -4.354 0.217 1.00 96.06 139 LEU A C 1
ATOM 1057 O O . LEU A 1 139 ? -0.422 -5.537 0.007 1.00 96.06 139 LEU A O 1
ATOM 1061 N N . PRO A 1 140 ? -1.931 -3.869 -0.040 1.00 96.62 140 PRO A N 1
ATOM 1062 C CA . PRO A 1 140 ? -2.957 -4.696 -0.671 1.00 96.62 140 PRO A CA 1
ATOM 1063 C C . PRO A 1 140 ? -2.546 -5.198 -2.059 1.00 96.62 140 PRO A C 1
ATOM 1065 O O . PRO A 1 140 ? -2.820 -6.349 -2.382 1.00 96.62 140 PRO A O 1
ATOM 1068 N N . ALA A 1 141 ? -1.842 -4.387 -2.858 1.00 96.00 141 ALA A N 1
ATOM 1069 C CA . ALA A 1 141 ? -1.332 -4.812 -4.161 1.00 96.00 141 ALA A CA 1
ATOM 1070 C C . ALA A 1 141 ? -0.315 -5.962 -4.052 1.00 96.00 141 ALA A C 1
ATOM 1072 O O . ALA A 1 141 ? -0.374 -6.905 -4.832 1.00 96.00 141 ALA A O 1
ATOM 1073 N N . ILE A 1 142 ? 0.578 -5.932 -3.061 1.00 95.12 142 ILE A N 1
ATOM 1074 C CA . ILE A 1 142 ? 1.525 -7.021 -2.780 1.00 95.12 142 ILE A CA 1
ATOM 1075 C C . ILE A 1 142 ? 0.784 -8.318 -2.423 1.00 95.12 142 ILE A C 1
ATOM 1077 O O . ILE A 1 142 ? 1.132 -9.389 -2.921 1.00 95.12 142 ILE A O 1
ATOM 1081 N N . VAL A 1 143 ? -0.259 -8.233 -1.591 1.00 94.88 143 VAL A N 1
ATOM 1082 C CA . VAL A 1 143 ? -1.121 -9.388 -1.283 1.00 94.88 143 VAL A CA 1
ATOM 1083 C C . VAL A 1 143 ? -1.813 -9.896 -2.543 1.00 94.88 143 VAL A C 1
ATOM 1085 O O . VAL A 1 143 ? -1.799 -11.097 -2.799 1.00 94.88 143 VAL A O 1
ATOM 1088 N N . HIS A 1 144 ? -2.346 -8.982 -3.354 1.00 94.62 144 HIS A N 1
ATOM 1089 C CA . HIS A 1 144 ? -3.017 -9.307 -4.603 1.00 94.62 144 HIS A CA 1
ATOM 1090 C C . HIS A 1 144 ? -2.098 -10.071 -5.562 1.00 94.62 144 HIS A C 1
ATOM 1092 O O . HIS A 1 144 ? -2.489 -11.126 -6.044 1.00 94.62 144 HIS A O 1
ATOM 1098 N N . VAL A 1 145 ? -0.871 -9.583 -5.793 1.00 93.62 145 VAL A N 1
ATOM 1099 C CA . VAL A 1 145 ? 0.128 -10.221 -6.671 1.00 93.62 145 VAL A CA 1
ATOM 1100 C C . VAL A 1 145 ? 0.461 -11.637 -6.208 1.00 93.62 145 VAL A C 1
ATOM 1102 O O . VAL A 1 145 ? 0.457 -12.557 -7.018 1.00 93.62 145 VAL A O 1
ATOM 1105 N N . ASN A 1 146 ? 0.709 -11.828 -4.911 1.00 91.81 146 ASN A N 1
ATOM 1106 C CA . ASN A 1 146 ? 1.091 -13.136 -4.369 1.00 91.81 146 ASN A CA 1
ATOM 1107 C C . ASN A 1 146 ? -0.038 -14.170 -4.386 1.00 91.81 146 ASN A C 1
ATOM 1109 O O . ASN A 1 146 ? 0.230 -15.364 -4.263 1.00 91.81 146 ASN A O 1
ATOM 1113 N N . ALA A 1 147 ? -1.287 -13.725 -4.509 1.00 91.12 147 ALA A N 1
ATOM 1114 C CA . ALA A 1 147 ? -2.434 -14.609 -4.635 1.00 91.12 147 ALA A CA 1
ATOM 1115 C C . ALA A 1 147 ? -2.725 -15.029 -6.086 1.00 91.12 147 ALA A C 1
ATOM 1117 O O . ALA A 1 147 ? -3.569 -15.900 -6.302 1.00 91.12 147 ALA A O 1
ATOM 1118 N N . GLN A 1 148 ? -2.049 -14.431 -7.073 1.00 90.25 148 GLN A N 1
ATOM 1119 C CA . GLN A 1 148 ? -2.207 -14.792 -8.480 1.00 90.25 148 GLN A CA 1
ATOM 1120 C C . GLN A 1 148 ? -1.245 -15.910 -8.903 1.00 90.25 148 GLN A C 1
ATOM 1122 O O . GLN A 1 148 ? -0.199 -16.108 -8.277 1.00 90.25 148 GLN A O 1
ATOM 1127 N N . PRO A 1 149 ? -1.561 -16.636 -9.993 1.00 89.56 149 PRO A N 1
ATOM 1128 C CA . PRO A 1 149 ? -0.607 -17.533 -10.629 1.00 89.56 149 PRO A CA 1
ATOM 1129 C C . PRO A 1 149 ? 0.711 -16.822 -10.957 1.00 89.56 149 PRO A C 1
ATOM 1131 O O . PRO A 1 149 ? 0.734 -15.647 -11.324 1.00 89.56 149 PRO A O 1
ATOM 1134 N N . ILE A 1 150 ? 1.817 -17.559 -10.843 1.00 88.94 150 ILE A N 1
ATOM 1135 C CA . ILE A 1 150 ? 3.142 -17.049 -11.204 1.00 88.94 150 IL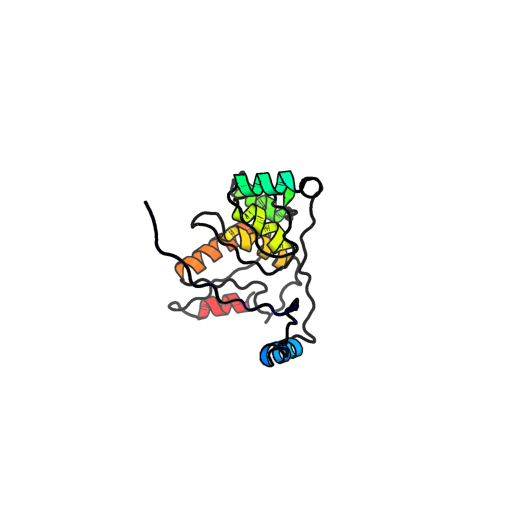E A CA 1
ATOM 1136 C C . ILE A 1 150 ? 3.154 -16.721 -12.701 1.00 88.94 150 ILE A C 1
ATOM 1138 O O . ILE A 1 150 ? 2.728 -17.541 -13.514 1.00 88.94 150 ILE A O 1
ATOM 1142 N N . LEU A 1 151 ? 3.681 -15.544 -13.040 1.00 88.94 151 LEU A N 1
ATOM 1143 C CA . LEU A 1 151 ? 3.792 -15.065 -14.416 1.00 88.94 151 LEU A CA 1
ATOM 1144 C C . LEU A 1 151 ? 4.619 -16.017 -15.289 1.00 88.94 151 LEU A C 1
ATOM 1146 O O . LEU A 1 151 ? 5.717 -16.440 -14.909 1.00 88.94 151 LEU A O 1
ATOM 1150 N N . ALA A 1 152 ? 4.103 -16.311 -16.478 1.00 88.56 152 ALA A N 1
ATOM 1151 C CA . ALA A 1 152 ? 4.816 -17.015 -17.529 1.00 88.56 152 ALA A CA 1
ATOM 1152 C C . ALA A 1 152 ? 5.627 -16.031 -18.398 1.00 88.56 152 ALA A C 1
ATOM 1154 O O . ALA A 1 152 ? 5.335 -14.833 -18.446 1.00 88.56 152 ALA A O 1
ATOM 1155 N N . PRO A 1 153 ? 6.658 -16.506 -19.122 1.00 86.69 153 PRO A N 1
ATOM 1156 C CA . PRO A 1 153 ? 7.370 -15.669 -20.080 1.00 86.69 153 PRO A CA 1
ATOM 1157 C C . PRO A 1 153 ? 6.415 -15.065 -21.120 1.00 86.69 153 PRO A C 1
ATOM 1159 O O . PRO A 1 153 ? 5.732 -15.797 -21.832 1.00 86.69 153 PRO A O 1
ATOM 1162 N N . GLY A 1 154 ? 6.414 -13.736 -21.232 1.00 87.00 154 GLY A N 1
ATOM 1163 C CA . GLY A 1 154 ? 5.530 -12.991 -22.134 1.00 87.00 154 GLY A CA 1
ATOM 1164 C C . GLY A 1 154 ? 4.314 -12.361 -21.452 1.00 87.00 154 GLY A C 1
ATOM 1165 O O . GLY A 1 154 ? 3.688 -11.494 -22.061 1.00 87.00 154 GLY A O 1
ATOM 1166 N N . ASP A 1 155 ? 4.022 -12.724 -20.201 1.00 89.81 155 ASP A N 1
ATOM 1167 C CA . ASP A 1 155 ? 2.953 -12.085 -19.438 1.00 89.81 155 ASP A 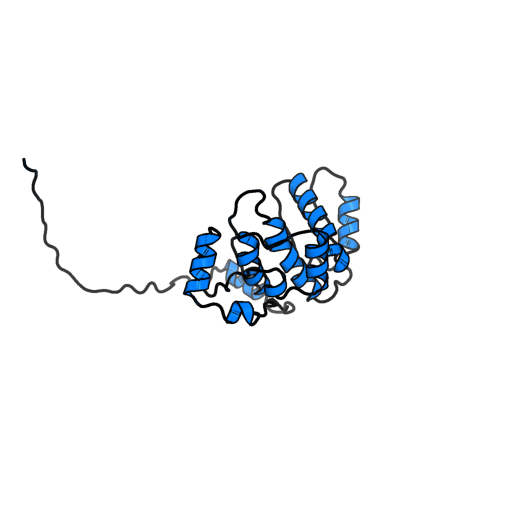CA 1
ATOM 1168 C C . ASP A 1 155 ? 3.321 -10.651 -19.030 1.00 89.81 155 ASP A C 1
ATOM 1170 O O . ASP A 1 155 ? 4.486 -10.295 -18.828 1.00 89.81 155 ASP A O 1
ATOM 1174 N N . GLY A 1 156 ? 2.290 -9.815 -18.903 1.00 91.06 156 GLY A N 1
ATOM 1175 C CA . GLY A 1 156 ? 2.406 -8.452 -18.396 1.00 91.06 156 GLY A CA 1
ATOM 1176 C C . GLY A 1 156 ? 2.375 -8.368 -16.863 1.00 91.06 156 GLY A C 1
ATOM 1177 O O . GLY A 1 156 ? 2.215 -9.374 -16.172 1.00 91.06 156 GLY A O 1
ATOM 1178 N N . PRO A 1 157 ? 2.500 -7.152 -16.303 1.00 94.06 157 PRO A N 1
ATOM 1179 C CA . PRO A 1 157 ? 2.408 -6.952 -14.862 1.00 94.06 157 PRO A CA 1
ATOM 1180 C C . PRO A 1 157 ? 0.985 -7.215 -14.342 1.00 94.06 157 PRO A C 1
ATOM 1182 O O . PRO A 1 157 ? 0.007 -6.815 -14.969 1.00 94.06 157 PRO A O 1
A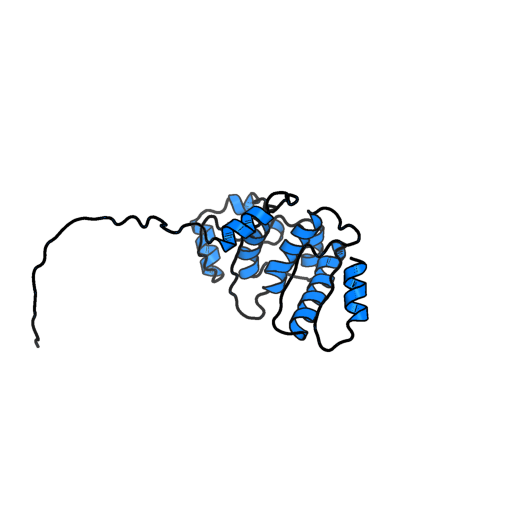TOM 1185 N N . ILE A 1 158 ? 0.875 -7.802 -13.146 1.00 94.00 158 ILE A N 1
ATOM 1186 C CA . ILE A 1 158 ? -0.410 -7.984 -12.439 1.00 94.00 158 ILE A CA 1
ATOM 1187 C C . ILE A 1 158 ? -0.932 -6.645 -11.895 1.00 94.00 158 ILE A C 1
ATOM 1189 O O . ILE A 1 158 ? -2.131 -6.383 -11.904 1.00 94.00 158 ILE A O 1
ATOM 1193 N N . VAL A 1 159 ? -0.026 -5.785 -11.416 1.00 95.62 159 VAL A N 1
ATOM 1194 C CA . VAL A 1 159 ? -0.352 -4.470 -10.850 1.00 95.62 159 VAL A CA 1
ATOM 1195 C C . VAL A 1 159 ? 0.339 -3.383 -11.660 1.00 95.62 159 VAL A C 1
ATOM 1197 O O . VAL A 1 159 ? 1.551 -3.425 -11.866 1.00 95.62 159 VAL A O 1
ATOM 1200 N N . LEU A 1 160 ? -0.433 -2.374 -12.061 1.00 96.94 160 LEU A N 1
ATOM 1201 C CA . LEU A 1 160 ? 0.054 -1.168 -12.721 1.00 96.94 160 LEU A CA 1
ATOM 1202 C C . LEU A 1 160 ? -0.254 0.052 -11.851 1.00 96.94 160 LEU A C 1
ATOM 1204 O O . LEU A 1 160 ? -1.412 0.323 -11.541 1.00 96.94 160 LEU A O 1
ATOM 1208 N N . VAL A 1 161 ? 0.782 0.811 -11.496 1.00 97.38 161 VAL A N 1
ATOM 1209 C CA . VAL A 1 161 ? 0.642 2.093 -10.796 1.00 97.38 161 VAL A CA 1
ATOM 1210 C C . VAL A 1 161 ? 1.036 3.215 -11.747 1.00 97.38 161 VAL A C 1
ATOM 1212 O O . VAL A 1 161 ? 2.136 3.213 -12.296 1.00 97.38 161 VAL A O 1
ATOM 1215 N N . LEU A 1 162 ? 0.139 4.181 -11.935 1.00 97.50 162 LEU A N 1
ATOM 1216 C CA . LEU A 1 162 ? 0.382 5.359 -12.764 1.00 97.50 162 LEU A CA 1
ATOM 1217 C C . LEU A 1 162 ? 0.697 6.564 -11.877 1.00 97.50 162 LEU A C 1
ATOM 1219 O O . LEU A 1 162 ? -0.005 6.832 -10.903 1.00 97.50 162 LEU A O 1
ATOM 1223 N N . ALA A 1 163 ? 1.744 7.304 -12.234 1.00 96.50 163 ALA A N 1
ATOM 1224 C CA . ALA A 1 163 ? 2.169 8.510 -11.535 1.00 96.50 163 ALA A CA 1
ATOM 1225 C C . ALA A 1 163 ? 2.376 9.664 -12.535 1.00 96.50 163 ALA A C 1
ATOM 1227 O O . ALA A 1 163 ? 2.793 9.421 -13.668 1.00 96.50 163 ALA A O 1
ATOM 1228 N N . PRO A 1 164 ? 2.106 10.923 -12.138 1.00 95.56 164 PRO A N 1
ATOM 1229 C CA . PRO A 1 164 ? 2.178 12.080 -13.031 1.00 95.56 164 PRO A CA 1
ATOM 1230 C C . PRO A 1 164 ? 3.610 12.507 -13.380 1.00 95.56 164 PRO A C 1
ATOM 1232 O O . PRO A 1 164 ? 3.810 13.206 -14.371 1.00 95.56 164 PRO A O 1
ATOM 1235 N N . THR A 1 165 ? 4.607 12.126 -12.575 1.00 95.50 165 THR A N 1
ATOM 1236 C CA . THR A 1 165 ? 6.009 12.514 -12.774 1.00 95.50 165 THR A CA 1
ATOM 1237 C C . THR A 1 165 ? 6.945 11.320 -12.637 1.00 95.50 165 THR A C 1
ATOM 1239 O O . THR A 1 165 ? 6.616 10.312 -12.005 1.00 95.50 165 THR A O 1
ATOM 1242 N N . ARG A 1 166 ? 8.138 11.438 -13.233 1.00 94.88 166 ARG A N 1
ATOM 1243 C CA . ARG A 1 166 ? 9.163 10.383 -13.209 1.00 94.88 166 ARG A CA 1
ATOM 1244 C C . ARG A 1 166 ? 9.670 10.156 -11.794 1.00 94.88 166 ARG A C 1
ATOM 1246 O O . ARG A 1 166 ? 9.824 9.024 -11.357 1.00 94.88 166 ARG A O 1
ATOM 1253 N N . GLU A 1 167 ? 9.890 11.247 -11.078 1.00 94.19 167 GLU A N 1
ATOM 1254 C CA . GLU A 1 167 ? 10.415 11.275 -9.722 1.00 94.19 167 GLU A CA 1
ATOM 1255 C C . GLU A 1 167 ? 9.463 10.546 -8.774 1.00 94.19 167 GLU A C 1
ATOM 1257 O O . GLU A 1 167 ? 9.905 9.715 -7.983 1.00 94.19 167 GLU A O 1
ATOM 1262 N N . LEU A 1 168 ? 8.150 10.781 -8.911 1.00 94.81 168 LEU A N 1
ATOM 1263 C CA . LEU A 1 168 ? 7.163 10.084 -8.095 1.00 94.81 168 LEU A CA 1
ATOM 1264 C C . LEU A 1 168 ? 7.082 8.595 -8.451 1.00 94.81 168 LEU A C 1
ATOM 1266 O O . LEU A 1 168 ? 7.009 7.763 -7.553 1.00 94.81 168 LEU A O 1
ATOM 1270 N N . ALA A 1 169 ? 7.143 8.241 -9.739 1.00 96.44 169 ALA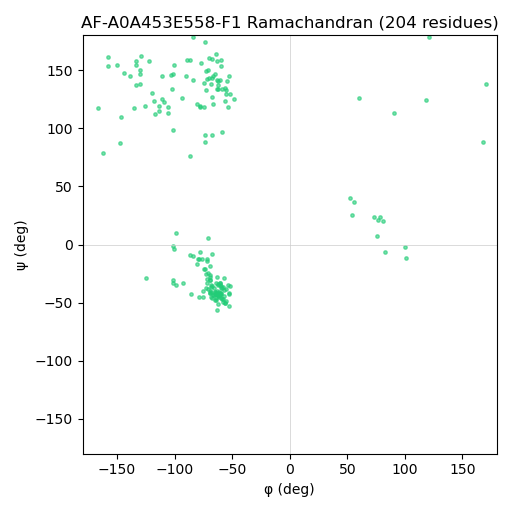 A N 1
ATOM 1271 C CA . ALA A 1 169 ? 7.153 6.840 -10.162 1.00 96.44 169 ALA A CA 1
ATOM 1272 C C . ALA A 1 169 ? 8.358 6.076 -9.580 1.00 96.44 169 ALA A C 1
ATOM 1274 O O . ALA A 1 169 ? 8.209 4.967 -9.068 1.00 96.44 169 ALA A O 1
ATOM 1275 N N . VAL A 1 170 ? 9.546 6.690 -9.592 1.00 95.25 170 VAL A N 1
ATOM 1276 C CA . VAL A 1 170 ? 10.762 6.123 -8.988 1.00 95.25 170 VAL A CA 1
ATOM 1277 C C . VAL A 1 170 ? 10.618 5.979 -7.470 1.00 95.25 170 VAL A C 1
ATOM 1279 O O . VAL A 1 170 ? 10.973 4.934 -6.932 1.00 95.25 170 VAL A O 1
ATOM 1282 N N . GLN A 1 171 ? 10.052 6.969 -6.774 1.00 95.69 171 GLN A N 1
ATOM 1283 C CA . GLN A 1 171 ? 9.790 6.865 -5.331 1.00 95.69 171 GLN A CA 1
ATOM 1284 C C . GLN A 1 171 ? 8.835 5.707 -5.004 1.00 95.69 171 GLN A C 1
ATOM 1286 O O . GLN A 1 171 ? 9.093 4.927 -4.090 1.00 95.69 171 GLN A O 1
ATOM 1291 N N . ILE A 1 172 ? 7.761 5.544 -5.780 1.00 96.94 172 ILE A N 1
ATOM 1292 C CA . ILE A 1 172 ? 6.813 4.434 -5.607 1.00 96.94 172 ILE A CA 1
ATOM 1293 C C . ILE A 1 172 ? 7.501 3.088 -5.857 1.00 96.94 172 ILE A C 1
ATOM 1295 O O . ILE A 1 172 ? 7.295 2.144 -5.093 1.00 96.94 172 ILE A O 1
ATOM 1299 N N . GLN A 1 173 ? 8.342 2.987 -6.890 1.00 95.94 173 GLN A N 1
ATOM 1300 C CA . GLN A 1 173 ? 9.114 1.773 -7.158 1.00 95.94 173 GLN A CA 1
ATOM 1301 C C . GLN A 1 173 ? 10.055 1.438 -5.991 1.00 95.94 173 GLN A C 1
ATOM 1303 O O . GLN A 1 173 ? 10.133 0.280 -5.593 1.00 95.94 173 GLN A O 1
ATOM 1308 N N . GLN A 1 174 ? 10.738 2.428 -5.410 1.00 95.19 174 GLN A N 1
ATOM 1309 C CA . GLN A 1 174 ? 11.619 2.226 -4.254 1.00 95.19 174 GLN A CA 1
ATOM 1310 C C . GLN A 1 174 ? 10.854 1.686 -3.039 1.00 95.19 174 GLN A C 1
ATOM 1312 O O . GLN A 1 174 ? 11.288 0.706 -2.431 1.00 95.19 174 GLN A O 1
ATOM 1317 N N . GLU A 1 175 ? 9.689 2.263 -2.731 1.00 95.25 175 GLU A N 1
ATOM 1318 C CA . GLU A 1 175 ? 8.799 1.754 -1.680 1.00 95.25 175 GLU A CA 1
ATOM 1319 C C . GLU A 1 175 ? 8.314 0.332 -2.001 1.00 95.25 175 GLU A C 1
ATOM 1321 O O . GLU A 1 175 ? 8.327 -0.545 -1.138 1.00 95.25 175 GLU A O 1
ATOM 1326 N N . THR A 1 176 ? 7.975 0.057 -3.262 1.00 95.06 176 THR A N 1
ATOM 1327 C CA . THR A 1 176 ? 7.573 -1.285 -3.712 1.00 95.06 176 THR A CA 1
ATOM 1328 C C . THR A 1 176 ? 8.699 -2.300 -3.519 1.00 95.06 176 THR A C 1
ATOM 1330 O O . THR A 1 176 ? 8.451 -3.398 -3.037 1.00 95.06 176 THR A O 1
ATOM 1333 N N . THR A 1 177 ? 9.944 -1.945 -3.836 1.00 92.94 177 THR A N 1
ATOM 1334 C CA . THR A 1 177 ? 11.113 -2.811 -3.617 1.00 92.94 177 THR A CA 1
ATOM 1335 C C . THR A 1 177 ? 11.348 -3.066 -2.131 1.00 92.94 177 THR A C 1
ATOM 1337 O O . THR A 1 177 ? 11.639 -4.196 -1.744 1.00 92.94 177 THR A O 1
ATOM 1340 N N . LYS A 1 178 ? 11.182 -2.041 -1.287 1.00 91.69 178 LYS A N 1
ATOM 1341 C CA . LYS A 1 178 ? 11.332 -2.154 0.168 1.00 91.69 178 LYS A CA 1
ATOM 1342 C C . LYS A 1 178 ? 10.298 -3.115 0.762 1.00 91.69 178 LYS A C 1
ATOM 1344 O O . LYS A 1 178 ? 10.677 -4.102 1.379 1.00 91.69 178 LYS A O 1
ATOM 1349 N N . PHE A 1 179 ? 9.009 -2.869 0.530 1.00 91.31 179 PHE A N 1
ATOM 1350 C CA . PHE A 1 179 ? 7.925 -3.676 1.109 1.00 91.31 179 PHE A CA 1
ATOM 1351 C C . PHE A 1 179 ? 7.665 -4.992 0.353 1.00 91.31 179 PHE A C 1
ATOM 1353 O O . PHE A 1 179 ? 7.051 -5.914 0.887 1.00 91.31 179 PHE A O 1
ATOM 1360 N N . GLY A 1 180 ? 8.156 -5.118 -0.880 1.00 89.19 180 GLY A N 1
ATOM 1361 C CA . GLY A 1 180 ? 8.107 -6.344 -1.677 1.00 89.19 180 GLY A CA 1
ATOM 1362 C C . GLY A 1 180 ? 9.247 -7.326 -1.388 1.00 89.19 180 GLY A C 1
ATOM 1363 O O . GLY A 1 180 ? 9.179 -8.469 -1.844 1.00 89.19 180 GLY A O 1
ATOM 1364 N N . ALA A 1 181 ? 10.266 -6.928 -0.614 1.00 84.44 181 ALA A N 1
ATOM 1365 C CA . ALA A 1 181 ? 11.480 -7.716 -0.387 1.00 84.44 181 ALA A CA 1
ATOM 1366 C C . ALA A 1 181 ? 11.199 -9.117 0.189 1.00 84.44 181 ALA A C 1
ATOM 1368 O O . ALA A 1 181 ? 11.727 -10.109 -0.316 1.00 84.44 181 ALA A O 1
ATOM 1369 N N . SER A 1 182 ? 10.312 -9.225 1.185 1.00 85.12 182 SER A N 1
ATOM 1370 C CA . SER A 1 182 ? 9.904 -10.524 1.757 1.00 85.12 182 SER A CA 1
ATOM 1371 C C . SER A 1 182 ? 8.890 -11.293 0.903 1.00 85.12 182 SER A C 1
ATOM 1373 O O . SER A 1 182 ? 8.595 -12.450 1.193 1.00 85.12 182 SER A O 1
ATOM 1375 N N . SER A 1 183 ? 8.379 -10.682 -0.168 1.00 81.12 183 SER A N 1
ATOM 1376 C CA . SER A 1 183 ? 7.311 -11.229 -1.014 1.00 81.12 183 SER A CA 1
ATOM 1377 C C . SER A 1 183 ? 7.811 -11.852 -2.321 1.00 81.12 183 SER A C 1
ATOM 1379 O O . SER A 1 183 ? 7.007 -12.395 -3.066 1.00 81.12 183 SER A O 1
ATOM 1381 N N . LYS A 1 184 ? 9.119 -11.785 -2.624 1.00 81.69 184 LYS A N 1
ATOM 1382 C CA . LYS A 1 184 ? 9.711 -12.229 -3.910 1.00 81.69 184 LYS A CA 1
ATOM 1383 C C . LYS A 1 184 ? 9.056 -11.595 -5.152 1.00 81.69 184 LYS A C 1
ATOM 1385 O O . LYS A 1 184 ? 9.127 -12.157 -6.244 1.00 81.69 184 LYS A O 1
ATOM 1390 N N . ILE A 1 185 ? 8.453 -10.418 -4.993 1.00 88.06 185 ILE A N 1
ATOM 1391 C CA . ILE A 1 185 ? 7.846 -9.658 -6.087 1.00 88.06 185 ILE A CA 1
ATOM 1392 C C . ILE A 1 185 ? 8.933 -8.838 -6.776 1.00 88.06 185 ILE A C 1
ATOM 1394 O O . ILE A 1 185 ? 9.820 -8.282 -6.126 1.00 88.06 185 ILE A O 1
ATOM 1398 N N . LYS A 1 186 ? 8.846 -8.745 -8.099 1.00 90.06 186 LYS A N 1
ATOM 1399 C CA . LYS A 1 186 ? 9.684 -7.862 -8.905 1.00 90.06 186 LYS A CA 1
ATOM 1400 C C . LYS A 1 186 ? 8.881 -6.640 -9.334 1.00 90.06 186 LYS A C 1
ATOM 1402 O O . LYS A 1 186 ? 7.677 -6.722 -9.559 1.00 90.06 186 LYS A O 1
ATOM 1407 N N . SER A 1 187 ? 9.553 -5.499 -9.426 1.00 93.50 187 SER A N 1
ATOM 1408 C CA . SER A 1 187 ? 8.959 -4.242 -9.867 1.00 93.50 187 SER A CA 1
ATOM 1409 C C . SER A 1 187 ? 9.925 -3.509 -10.794 1.00 93.50 187 SER A C 1
ATOM 1411 O O . SER A 1 187 ? 11.144 -3.538 -10.614 1.00 93.50 187 SER A O 1
ATOM 1413 N N . THR A 1 188 ? 9.380 -2.826 -11.795 1.00 93.94 188 THR A N 1
ATOM 1414 C CA . THR A 1 188 ? 10.144 -1.951 -12.687 1.00 93.94 188 THR A CA 1
ATOM 1415 C C . THR A 1 188 ? 9.419 -0.622 -12.847 1.00 93.94 188 THR A C 1
ATOM 1417 O O . THR A 1 188 ? 8.205 -0.538 -12.660 1.00 93.94 188 THR A O 1
ATOM 1420 N N . CYS A 1 189 ? 10.170 0.431 -13.155 1.00 94.75 189 CYS A N 1
ATOM 1421 C CA . CYS A 1 189 ? 9.642 1.773 -13.350 1.00 94.75 189 CYS A CA 1
ATOM 1422 C C . CYS A 1 189 ? 9.816 2.176 -14.816 1.00 94.75 189 CYS A C 1
ATOM 1424 O O . CYS A 1 189 ? 10.938 2.240 -15.325 1.00 94.75 189 CYS A O 1
ATOM 1426 N N . ILE A 1 190 ? 8.700 2.444 -15.496 1.00 95.38 190 ILE A N 1
ATOM 1427 C CA . ILE A 1 190 ? 8.672 2.761 -16.925 1.00 95.38 190 ILE A CA 1
ATOM 1428 C C . ILE A 1 190 ? 8.406 4.251 -17.106 1.00 95.38 190 ILE A C 1
ATOM 1430 O O . ILE A 1 190 ? 7.361 4.762 -16.708 1.00 95.38 190 ILE A O 1
ATOM 1434 N N . TYR A 1 191 ? 9.357 4.958 -17.713 1.00 94.56 191 TYR A N 1
ATOM 1435 C CA . TYR A 1 191 ? 9.251 6.396 -17.956 1.00 94.56 191 TYR A CA 1
ATOM 1436 C C . TYR A 1 191 ? 10.166 6.865 -19.093 1.00 94.56 191 TYR A C 1
ATOM 1438 O O . TYR A 1 191 ? 11.195 6.259 -19.394 1.00 94.56 191 TYR A O 1
ATOM 1446 N N . GLY A 1 192 ? 9.783 7.970 -19.741 1.00 93.69 192 GLY A N 1
ATOM 1447 C CA . GLY A 1 192 ? 10.518 8.537 -20.876 1.00 93.69 192 GLY A CA 1
ATOM 1448 C C . GLY A 1 192 ? 11.825 9.245 -20.498 1.00 93.69 192 GLY A C 1
ATOM 1449 O O . GLY A 1 192 ? 12.130 9.450 -19.329 1.00 93.69 192 GLY A O 1
ATOM 1450 N N . GLY A 1 193 ? 12.589 9.680 -21.505 1.00 90.56 193 GLY A N 1
ATOM 1451 C CA . GLY A 1 193 ? 13.797 10.503 -21.325 1.00 90.56 193 GLY A CA 1
ATOM 1452 C C . GLY A 1 193 ? 15.042 9.771 -20.815 1.00 90.56 193 GLY A C 1
ATOM 1453 O O . GLY A 1 193 ? 16.047 10.419 -20.548 1.00 90.56 193 GLY A O 1
ATOM 1454 N N . VAL A 1 194 ? 14.989 8.443 -20.721 1.00 92.25 194 VAL A N 1
ATOM 1455 C CA . VAL A 1 194 ? 16.136 7.555 -20.488 1.00 92.25 194 VAL A CA 1
ATOM 1456 C C . VAL A 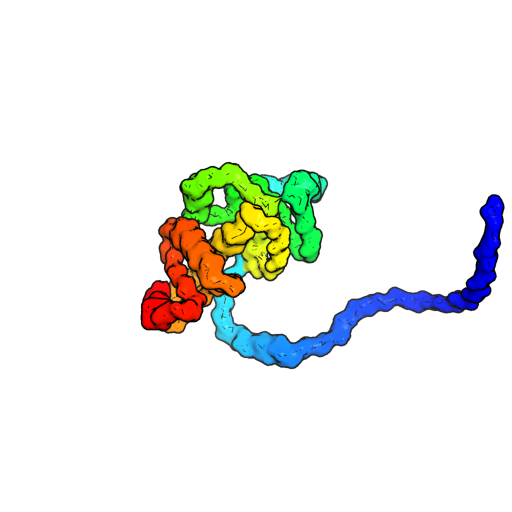1 194 ? 16.138 6.439 -21.546 1.00 92.25 194 VAL A C 1
ATOM 1458 O O . VAL A 1 194 ? 15.117 6.235 -22.215 1.00 92.25 194 VAL A O 1
ATOM 1461 N N . PRO A 1 195 ? 17.256 5.721 -21.762 1.00 94.25 195 PRO A N 1
ATOM 1462 C CA . PRO A 1 195 ? 17.306 4.638 -22.741 1.00 94.25 195 PRO A CA 1
ATOM 1463 C C . PRO A 1 195 ? 16.228 3.572 -22.497 1.00 94.25 195 PRO A C 1
ATOM 1465 O O . PRO A 1 195 ? 16.076 3.074 -21.385 1.00 94.25 195 PRO A O 1
ATOM 1468 N N . LYS A 1 196 ? 15.520 3.171 -23.561 1.00 95.12 196 LYS A N 1
ATOM 1469 C CA . LYS A 1 196 ? 14.444 2.162 -23.489 1.00 95.12 196 LYS A CA 1
ATOM 1470 C C . LYS A 1 196 ? 14.959 0.749 -23.204 1.00 95.12 196 LYS A C 1
ATOM 1472 O O . LYS A 1 196 ? 14.257 -0.048 -22.596 1.00 95.12 196 LYS A O 1
ATOM 1477 N N . GLY A 1 197 ? 16.176 0.431 -23.652 1.00 95.69 197 GLY A N 1
ATOM 1478 C CA . GLY A 1 197 ? 16.736 -0.925 -23.610 1.00 95.69 197 GLY A CA 1
ATOM 1479 C C . GLY A 1 197 ? 16.685 -1.593 -22.227 1.00 95.69 197 GLY A C 1
ATOM 1480 O O . GLY A 1 197 ? 16.163 -2.700 -22.136 1.00 95.69 197 GLY A O 1
ATOM 1481 N N . PRO A 1 198 ? 17.187 -0.955 -21.150 1.00 93.69 198 PRO A N 1
ATOM 1482 C CA . PRO A 1 198 ? 17.077 -1.489 -19.792 1.00 93.69 198 PRO A CA 1
ATOM 1483 C C . PRO A 1 198 ? 15.632 -1.776 -19.360 1.00 93.69 198 PRO A C 1
ATOM 1485 O O . PRO A 1 198 ? 15.344 -2.904 -18.985 1.00 93.69 198 PRO A O 1
ATOM 1488 N N . GLN A 1 199 ? 14.722 -0.811 -19.524 1.00 93.62 199 GLN A N 1
ATOM 1489 C CA . GLN A 1 199 ? 13.311 -0.954 -19.139 1.00 93.62 199 GLN A CA 1
ATOM 1490 C C . GLN A 1 199 ? 12.611 -2.098 -19.893 1.00 93.62 199 GLN A C 1
ATOM 1492 O O . GLN A 1 199 ? 11.883 -2.884 -19.298 1.00 93.62 199 GLN A O 1
ATOM 1497 N N . VAL A 1 200 ? 12.871 -2.236 -21.199 1.00 92.50 200 VAL A N 1
ATOM 1498 C CA . VAL A 1 200 ? 12.331 -3.340 -22.013 1.00 92.50 200 VAL A CA 1
ATOM 1499 C C . VAL A 1 200 ? 12.850 -4.692 -21.526 1.00 92.50 200 VAL A C 1
ATOM 1501 O O . VAL A 1 200 ? 12.084 -5.646 -21.441 1.00 92.50 200 VAL A O 1
ATOM 1504 N N . ARG A 1 201 ? 14.141 -4.786 -21.184 1.00 92.12 201 ARG A N 1
ATOM 1505 C CA . ARG A 1 201 ? 14.716 -6.031 -20.656 1.00 92.12 201 ARG A CA 1
ATOM 1506 C C . ARG A 1 201 ? 14.135 -6.406 -19.300 1.00 92.12 201 ARG A C 1
ATOM 1508 O O . ARG A 1 201 ? 13.957 -7.593 -19.056 1.00 92.12 201 ARG A O 1
ATOM 1515 N N . ASP A 1 202 ? 13.869 -5.429 -18.440 1.00 91.00 202 ASP A N 1
ATOM 1516 C CA . ASP A 1 202 ? 13.265 -5.688 -17.133 1.00 91.00 202 ASP A CA 1
ATOM 1517 C C . ASP A 1 202 ? 11.840 -6.228 -17.300 1.00 91.00 202 ASP A C 1
ATOM 1519 O O . ASP A 1 202 ? 11.518 -7.251 -16.708 1.00 91.00 202 ASP A O 1
ATOM 1523 N N . LEU A 1 203 ? 11.041 -5.644 -18.204 1.00 90.00 203 LEU A N 1
ATOM 1524 C CA . LEU A 1 203 ? 9.709 -6.164 -18.545 1.00 90.00 203 LEU A CA 1
ATOM 1525 C C . LEU A 1 203 ? 9.755 -7.593 -19.107 1.00 90.00 203 LEU A C 1
ATOM 1527 O O . LEU A 1 203 ? 8.941 -8.428 -18.738 1.00 90.00 203 LEU A O 1
ATOM 1531 N N . GLN A 1 204 ? 10.716 -7.899 -19.983 1.00 87.94 204 GLN A N 1
ATOM 1532 C CA . GLN A 1 204 ? 10.841 -9.235 -20.582 1.00 87.94 204 GLN A CA 1
ATOM 1533 C C . GLN A 1 204 ? 11.276 -10.319 -19.590 1.00 87.94 204 GLN A C 1
ATOM 1535 O O . GLN A 1 204 ? 10.987 -11.495 -19.802 1.00 87.94 204 GLN A O 1
ATOM 1540 N N . LYS A 1 205 ? 12.014 -9.951 -18.540 1.00 84.31 205 LYS A N 1
ATOM 1541 C CA . LYS A 1 205 ? 12.493 -10.898 -17.525 1.00 84.31 205 LYS A CA 1
ATOM 1542 C C . LYS A 1 205 ? 11.425 -11.259 -16.489 1.00 84.31 205 LYS A C 1
ATOM 1544 O O . LYS A 1 205 ? 11.659 -12.215 -15.736 1.00 84.31 205 LYS A O 1
ATOM 1549 N N . GLY A 1 206 ? 10.314 -10.512 -16.467 1.00 67.94 206 GLY A N 1
ATOM 1550 C CA . GLY A 1 206 ? 9.357 -10.478 -15.360 1.00 67.94 206 GLY A CA 1
ATOM 1551 C C . GLY A 1 206 ? 9.985 -9.851 -14.132 1.00 67.94 206 GLY A C 1
ATOM 1552 O O . GLY A 1 206 ? 11.112 -10.280 -13.787 1.00 67.94 206 GLY A O 1
#

Foldseek 3Di:
DDDDDDDDDDDDDDDDDPDPDPPDDPDVVNVVVVVVCPPDDDADQAQFDQDPVQVPDDPVNQVVVCVVQVHDDDDPPQGGFAWAPVRLNADPLLVVLCVVVVDDTQFSQLRRQSNCRNRRDDDDGDDDPPSCVLCSNLRSVLVRQLRDPDDDQPDFDPDDDDDPDQVVQVVSQVVNCSSCVSSPDDDDGDDDDDDCVVRVVSRRVD

Secondary structure (DSSP, 8-state):
------------------------PPPHHHHHHHHHTTTSPP---------HHHHT--HHHHHHHHHHTT----SSSPPPPPSSGGGGT--HHHHHHHHHTT--S--HHHHHHHHHHHTT--------TTSSHHHHHHHHHHHHHHTSPPPPTT---S-----SSHHHHHHHHHHHHHHHGGGT-------SSS-HHHHHHHHHH-

InterPro domains:
  IPR011545 DEAD/DEAH-box helicase domain [PF00270] (107-204)
  IPR014001 Helicase superfamily 1/2, ATP-binding domain [PS51192] (114-206)
  IPR014014 RNA helicase, DEAD-box type, Q motif [PS51195] (83-111)
  IPR027417 P-loop containing nucleoside triphosphate hydrolase [G3DSA:3.40.50.300] (47-206)
  IPR027417 P-loop containing nucleoside triphosphate hydrolase [SSF52540] (67-205)